Protein AF-F4D5J6-F1 (afdb_monomer)

pLDDT: mean 79.39, std 11.97, range [44.06, 97.06]

Structure (mmCIF, N/CA/C/O backbone):
data_AF-F4D5J6-F1
#
_entry.id   AF-F4D5J6-F1
#
loop_
_atom_site.group_PDB
_atom_site.id
_atom_site.type_symbol
_atom_site.label_atom_id
_atom_site.label_alt_id
_atom_site.label_comp_id
_atom_site.label_asym_id
_atom_site.label_entity_id
_atom_site.label_seq_id
_atom_site.pdbx_PDB_ins_code
_atom_site.Cartn_x
_atom_site.Cartn_y
_atom_site.Cartn_z
_atom_site.occupancy
_atom_site.B_iso_or_equiv
_atom_site.auth_seq_id
_atom_site.auth_comp_id
_atom_site.auth_asym_id
_atom_site.auth_atom_id
_atom_site.pdbx_PDB_model_num
ATOM 1 N N . MET A 1 1 ? 1.501 6.943 -10.965 1.00 60.34 1 MET A N 1
ATOM 2 C CA . MET A 1 1 ? 1.592 5.737 -10.110 1.00 60.34 1 MET A CA 1
ATOM 3 C C . MET A 1 1 ? 0.402 4.851 -10.443 1.00 60.34 1 MET A C 1
ATOM 5 O O . MET A 1 1 ? -0.674 5.400 -10.630 1.00 60.34 1 MET A O 1
ATOM 9 N N . GLY A 1 2 ? 0.575 3.532 -10.555 1.00 70.31 2 GLY A N 1
ATOM 10 C CA . GLY A 1 2 ? -0.485 2.579 -10.930 1.00 70.31 2 GLY A CA 1
ATOM 11 C C . GLY A 1 2 ? -1.521 2.271 -9.837 1.00 70.31 2 GLY A C 1
ATOM 12 O O . GLY A 1 2 ? -2.075 1.177 -9.842 1.00 70.31 2 GLY A O 1
ATOM 13 N N . LYS A 1 3 ? -1.773 3.197 -8.897 1.00 78.75 3 LYS A N 1
ATOM 14 C CA . LYS A 1 3 ? -2.669 2.990 -7.743 1.00 78.75 3 LYS A CA 1
ATOM 15 C C . LYS A 1 3 ? -4.113 2.738 -8.171 1.00 78.75 3 LYS A C 1
ATOM 17 O O . LYS A 1 3 ? -4.673 1.714 -7.808 1.00 78.75 3 LYS A O 1
ATOM 22 N N . SER A 1 4 ? -4.668 3.585 -9.039 1.00 80.12 4 SER A N 1
ATOM 23 C CA . SER A 1 4 ? -6.019 3.393 -9.587 1.00 80.12 4 SER A CA 1
ATOM 24 C C . SER A 1 4 ? -6.159 2.059 -10.327 1.00 80.12 4 SER A C 1
ATOM 26 O O . SER A 1 4 ? -7.161 1.367 -10.179 1.00 80.12 4 SER A O 1
ATOM 28 N N . SER A 1 5 ? -5.130 1.650 -11.076 1.00 82.50 5 SER A N 1
ATOM 29 C CA . SER A 1 5 ? -5.119 0.346 -11.743 1.00 82.50 5 SER A CA 1
ATOM 30 C C . SER A 1 5 ? -5.055 -0.820 -10.755 1.00 82.50 5 SER A C 1
ATOM 32 O O . SER A 1 5 ? -5.706 -1.835 -10.971 1.00 82.50 5 SER A O 1
ATOM 34 N N . LEU A 1 6 ? -4.294 -0.681 -9.664 1.00 85.25 6 LEU A N 1
ATOM 35 C CA . LEU A 1 6 ? -4.239 -1.674 -8.592 1.00 85.25 6 LEU A CA 1
ATOM 36 C C . LEU A 1 6 ? -5.588 -1.802 -7.873 1.00 85.25 6 LEU A C 1
ATOM 38 O O . LEU A 1 6 ? -6.042 -2.918 -7.648 1.00 85.25 6 LEU A O 1
ATOM 42 N N . ILE A 1 7 ? -6.248 -0.679 -7.573 1.00 86.06 7 ILE A N 1
ATOM 43 C CA . ILE A 1 7 ? -7.597 -0.654 -6.989 1.00 86.06 7 ILE A CA 1
ATOM 44 C C . ILE A 1 7 ? -8.566 -1.408 -7.901 1.00 86.06 7 ILE A C 1
ATOM 46 O O . ILE A 1 7 ? -9.218 -2.344 -7.450 1.00 86.06 7 ILE A O 1
ATOM 50 N N . ASN A 1 8 ? -8.598 -1.073 -9.193 1.00 85.88 8 ASN A N 1
ATOM 51 C CA . ASN A 1 8 ? -9.459 -1.759 -10.156 1.00 85.88 8 ASN A CA 1
ATOM 52 C C . ASN A 1 8 ? -9.170 -3.266 -10.220 1.00 85.88 8 ASN A C 1
ATOM 54 O O . ASN A 1 8 ? -10.095 -4.071 -10.262 1.00 85.88 8 ASN A O 1
ATOM 58 N N . ALA A 1 9 ? -7.895 -3.660 -10.186 1.00 86.19 9 ALA A N 1
ATOM 59 C CA . ALA A 1 9 ? -7.500 -5.063 -10.209 1.00 86.19 9 ALA A CA 1
ATOM 60 C C . ALA A 1 9 ? -7.942 -5.830 -8.949 1.00 86.19 9 ALA A C 1
ATOM 62 O O . ALA A 1 9 ? -8.397 -6.966 -9.056 1.00 86.19 9 ALA A O 1
ATOM 63 N N . LEU A 1 10 ? -7.862 -5.211 -7.766 1.00 85.88 10 LEU A N 1
ATOM 64 C CA . LEU A 1 10 ? -8.340 -5.800 -6.507 1.00 85.88 10 LEU A CA 1
ATOM 65 C C . LEU A 1 10 ? -9.873 -5.908 -6.470 1.00 85.88 10 LEU A C 1
ATOM 67 O O . LEU A 1 10 ? -10.424 -6.910 -6.011 1.00 85.88 10 LEU A O 1
ATOM 71 N N . PHE A 1 11 ? -10.564 -4.900 -7.003 1.00 83.62 11 PHE A N 1
ATOM 72 C CA . PHE A 1 11 ? -12.020 -4.904 -7.136 1.00 83.62 11 PHE A CA 1
ATOM 73 C C . PHE A 1 11 ? -12.501 -5.822 -8.268 1.00 83.62 11 PHE A C 1
ATOM 75 O O . PHE A 1 11 ? -13.644 -6.264 -8.246 1.00 83.62 11 PHE A O 1
ATOM 82 N N . GLY A 1 12 ? -11.651 -6.164 -9.237 1.00 83.31 12 GLY A N 1
ATOM 83 C CA . GLY A 1 12 ? -12.041 -6.919 -10.432 1.00 83.31 12 GLY A CA 1
ATOM 84 C C . GLY A 1 12 ? -12.961 -6.140 -11.383 1.00 83.31 12 GLY A C 1
ATOM 85 O O . GLY A 1 12 ? -13.541 -6.735 -12.285 1.00 83.31 12 GLY A O 1
ATOM 86 N N . GLN A 1 13 ? -13.106 -4.828 -11.178 1.00 80.00 13 GLN A N 1
ATOM 87 C CA . GLN A 1 13 ? -13.957 -3.928 -11.957 1.00 80.00 13 GLN A CA 1
ATOM 88 C C . GLN A 1 13 ? -13.399 -2.497 -11.935 1.00 80.00 13 GLN A C 1
ATOM 90 O O . GLN A 1 13 ? -12.592 -2.137 -11.076 1.00 80.00 13 GLN A O 1
ATOM 95 N N . GLU A 1 14 ? -13.807 -1.668 -12.895 1.00 80.38 14 GLU A N 1
ATOM 96 C CA . GLU A 1 14 ? -13.312 -0.296 -13.036 1.00 80.38 14 GLU A CA 1
ATOM 97 C C . GLU A 1 14 ? -14.033 0.670 -12.079 1.00 80.38 14 GLU A C 1
ATOM 99 O O . GLU A 1 14 ? -15.051 1.261 -12.420 1.00 80.38 14 GLU A O 1
ATOM 104 N N . VAL A 1 15 ? -13.492 0.847 -10.869 1.00 78.94 15 VAL A N 1
ATOM 105 C CA . VAL A 1 15 ? -14.087 1.695 -9.812 1.00 78.94 15 VAL A CA 1
ATOM 106 C C . VAL A 1 15 ? -13.374 3.034 -9.635 1.00 78.94 15 VAL A C 1
ATOM 108 O O . VAL A 1 15 ? -14.020 4.043 -9.364 1.00 78.94 15 VAL A O 1
ATOM 111 N N . ALA A 1 16 ? -12.056 3.083 -9.849 1.00 70.75 16 ALA A N 1
ATOM 112 C CA . ALA A 1 16 ? -11.242 4.272 -9.586 1.00 70.75 16 ALA A CA 1
ATOM 113 C C . ALA A 1 16 ? -11.417 5.389 -10.629 1.00 70.75 16 ALA A C 1
ATOM 115 O O . ALA A 1 16 ? -11.213 6.560 -10.331 1.00 70.75 16 ALA A O 1
ATOM 116 N N . LYS A 1 17 ? -11.790 5.043 -11.869 1.00 62.09 17 LYS A N 1
ATOM 117 C CA . LYS A 1 17 ? -12.014 6.017 -12.957 1.00 62.09 17 LYS A CA 1
ATOM 118 C C . LYS A 1 17 ? -13.483 6.355 -13.188 1.00 62.09 17 LYS A C 1
ATOM 120 O O . LYS A 1 17 ? -13.776 7.380 -13.793 1.00 62.09 17 LYS A O 1
ATOM 125 N N . ALA A 1 18 ? -14.393 5.521 -12.695 1.00 60.06 18 ALA A N 1
ATOM 126 C CA . ALA A 1 18 ? -15.830 5.688 -12.879 1.00 60.06 18 ALA A CA 1
ATOM 127 C C . ALA A 1 18 ? -16.465 6.684 -11.884 1.00 60.06 18 ALA A C 1
ATOM 129 O O . ALA A 1 18 ? -17.681 6.841 -11.877 1.00 60.06 18 ALA A O 1
ATOM 130 N N . GLY A 1 19 ? -15.670 7.346 -11.030 1.00 55.78 19 GLY A N 1
ATOM 131 C CA . GLY A 1 19 ? -16.181 8.269 -10.007 1.00 55.78 19 GLY A CA 1
ATOM 132 C C . GLY A 1 19 ? -16.978 7.578 -8.896 1.00 55.78 19 GLY A C 1
ATOM 133 O O . GLY A 1 19 ? -17.744 8.230 -8.195 1.00 55.78 19 GLY A O 1
ATOM 134 N N . VAL A 1 20 ? -16.814 6.258 -8.745 1.00 61.88 20 VAL A N 1
ATOM 135 C CA . VAL A 1 20 ? -17.484 5.446 -7.713 1.00 61.88 20 VAL A CA 1
ATOM 136 C C . VAL A 1 20 ? -16.873 5.701 -6.330 1.00 61.88 20 VAL A C 1
ATOM 138 O O . VAL A 1 20 ? -17.521 5.480 -5.308 1.00 61.88 20 VAL A O 1
ATOM 141 N N . GLY A 1 21 ? -15.630 6.187 -6.290 1.00 62.25 21 GLY A N 1
ATOM 142 C CA . GLY A 1 21 ? -14.965 6.595 -5.062 1.00 62.25 21 GLY A CA 1
ATOM 143 C C . GLY A 1 21 ? -15.729 7.712 -4.353 1.00 62.25 21 GLY A C 1
ATOM 144 O O . GLY A 1 21 ? -16.067 8.746 -4.931 1.00 62.25 21 GLY A O 1
ATOM 145 N N . LYS A 1 22 ? -15.996 7.519 -3.062 1.00 76.62 22 LYS A N 1
ATOM 146 C CA . LYS A 1 22 ? -16.548 8.575 -2.217 1.00 76.62 22 LYS A CA 1
ATOM 147 C C . LYS A 1 22 ? -15.389 9.433 -1.727 1.00 76.62 22 LYS A C 1
ATOM 149 O O . LYS A 1 22 ? -14.591 8.981 -0.904 1.00 76.62 22 LYS A O 1
ATOM 154 N N . SER A 1 23 ? -15.295 10.670 -2.216 1.00 77.88 23 SER A N 1
ATOM 155 C CA . SER A 1 23 ? -14.373 11.656 -1.641 1.00 77.88 23 SER A CA 1
ATOM 156 C C . SER A 1 23 ? -14.749 11.891 -0.179 1.00 77.88 23 SER A C 1
ATOM 158 O O . SER A 1 23 ? -15.885 12.261 0.119 1.00 77.88 23 SER A O 1
ATOM 160 N N . LEU A 1 24 ? -13.806 11.632 0.723 1.00 72.56 24 LEU A N 1
ATOM 161 C CA . LEU A 1 24 ? -14.001 11.824 2.160 1.00 72.56 24 LEU A CA 1
ATOM 162 C C . LEU A 1 24 ? -13.407 13.138 2.629 1.00 72.56 24 LEU A C 1
ATOM 164 O O . LEU A 1 24 ? -14.018 13.848 3.421 1.00 72.56 24 LEU A O 1
ATOM 168 N N . THR A 1 25 ? -12.236 13.467 2.101 1.00 75.06 25 THR A N 1
ATOM 169 C CA . THR A 1 25 ? -11.521 14.701 2.401 1.00 75.06 25 THR A CA 1
ATOM 170 C C . THR A 1 25 ? -10.904 15.262 1.122 1.00 75.06 25 THR A C 1
ATOM 172 O O . THR A 1 25 ? -11.116 14.736 0.019 1.00 75.06 25 THR A O 1
ATOM 175 N N . GLN A 1 26 ? -10.124 16.336 1.248 1.00 75.44 26 GLN A N 1
ATOM 176 C CA . GLN A 1 26 ? -9.392 16.882 0.115 1.00 75.44 26 GLN A CA 1
ATOM 177 C C . GLN A 1 26 ? -8.397 15.858 -0.448 1.00 75.44 26 GLN A C 1
ATOM 179 O O . GLN A 1 26 ? -8.250 15.779 -1.671 1.00 75.44 26 GLN A O 1
ATOM 184 N N . HIS A 1 27 ? -7.767 15.047 0.411 1.00 78.50 27 HIS A N 1
ATOM 185 C CA . HIS A 1 27 ? -6.703 14.126 0.015 1.00 78.50 27 HIS A CA 1
ATOM 186 C C . HIS A 1 27 ? -7.054 12.636 0.113 1.00 78.50 27 HIS A C 1
ATOM 188 O O . HIS A 1 27 ? -6.238 11.819 -0.314 1.00 78.50 27 HIS A O 1
ATOM 194 N N . LEU A 1 28 ? -8.241 12.263 0.603 1.00 77.75 28 LEU A N 1
ATOM 195 C CA . LEU A 1 28 ? -8.659 10.865 0.750 1.00 77.75 28 LEU A CA 1
ATOM 196 C C . LEU A 1 28 ? -9.924 10.527 -0.031 1.00 77.75 28 LEU A C 1
ATOM 198 O O . LEU A 1 28 ? -10.922 11.255 -0.029 1.00 77.75 28 LEU A O 1
ATOM 202 N N . GLU A 1 29 ? -9.890 9.351 -0.641 1.00 85.00 29 GLU A N 1
ATOM 203 C CA . GLU A 1 29 ? -11.015 8.744 -1.335 1.00 85.00 29 GLU A CA 1
ATOM 204 C C . GLU A 1 29 ? -11.235 7.315 -0.836 1.00 85.00 29 GLU A C 1
ATOM 206 O O . GLU A 1 29 ? -10.280 6.561 -0.648 1.00 85.00 29 GLU A O 1
ATOM 211 N N . LYS A 1 30 ? -12.497 6.943 -0.606 1.00 83.44 30 LYS A N 1
ATOM 212 C CA . LYS A 1 30 ? -12.885 5.614 -0.123 1.00 83.44 30 LYS A CA 1
ATOM 213 C C . LYS A 1 30 ? -13.6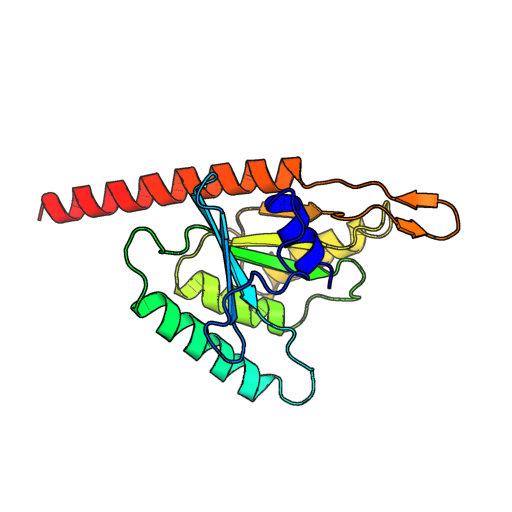37 4.846 -1.199 1.00 83.44 30 LYS A C 1
ATOM 215 O O . LYS A 1 30 ? -14.588 5.353 -1.791 1.00 83.44 30 LYS A O 1
ATOM 220 N N . TYR A 1 31 ? -13.244 3.594 -1.372 1.00 83.94 31 TYR A N 1
ATOM 221 C CA . TYR A 1 31 ? -13.856 2.610 -2.251 1.00 83.94 31 TYR A CA 1
ATOM 222 C C . TYR A 1 31 ? -14.372 1.451 -1.402 1.00 83.94 31 TYR A C 1
ATOM 224 O O . TYR A 1 31 ? -13.656 0.972 -0.522 1.00 83.94 31 TYR A O 1
ATOM 232 N N . VAL A 1 32 ? -15.600 1.003 -1.653 1.00 80.81 32 VAL A N 1
ATOM 233 C CA . VAL A 1 32 ? -16.244 -0.081 -0.898 1.00 80.81 32 VAL A CA 1
ATOM 234 C C . VAL A 1 32 ? -16.771 -1.126 -1.874 1.00 80.81 32 VAL A C 1
ATOM 236 O O . VAL A 1 32 ? -17.464 -0.786 -2.828 1.00 80.81 32 VAL A O 1
ATOM 239 N N . ASP A 1 33 ? -16.432 -2.386 -1.626 1.00 81.88 33 ASP A N 1
ATOM 240 C CA . ASP A 1 33 ? -17.020 -3.571 -2.250 1.00 81.88 33 ASP A CA 1
ATOM 241 C C . ASP A 1 33 ? -17.723 -4.357 -1.137 1.00 81.88 33 ASP A C 1
ATOM 243 O O . ASP A 1 33 ? -17.076 -5.048 -0.345 1.00 81.88 33 ASP A O 1
ATOM 247 N N . GLU A 1 34 ? -19.041 -4.178 -1.018 1.00 79.00 34 GLU A N 1
ATOM 248 C CA . GLU A 1 34 ? -19.840 -4.809 0.041 1.00 79.00 34 GLU A CA 1
ATOM 249 C C . GLU A 1 34 ? -19.906 -6.331 -0.118 1.00 79.00 34 GLU A C 1
ATOM 251 O O . GLU A 1 34 ? -19.896 -7.046 0.883 1.00 79.00 34 GLU A O 1
ATOM 256 N N . GLU A 1 35 ? -19.901 -6.835 -1.358 1.00 77.31 35 GLU A N 1
ATOM 257 C CA . GLU A 1 35 ? -19.933 -8.274 -1.643 1.00 77.31 35 GLU A CA 1
ATOM 258 C C . GLU A 1 35 ? -18.663 -8.967 -1.143 1.00 77.31 35 GLU A C 1
ATOM 260 O O . GLU A 1 35 ? -18.719 -10.063 -0.581 1.00 77.31 35 GLU A O 1
ATOM 265 N N . LYS A 1 36 ? -17.507 -8.313 -1.307 1.00 74.75 36 LYS A N 1
ATOM 266 C CA . LYS A 1 36 ? -16.215 -8.820 -0.819 1.00 74.75 36 LYS A CA 1
ATOM 267 C C . LYS A 1 36 ? -15.883 -8.383 0.605 1.00 74.75 36 LYS A C 1
ATOM 269 O O . LYS A 1 36 ? -14.894 -8.865 1.159 1.00 74.75 36 LYS A O 1
ATOM 274 N N . GLY A 1 37 ? -16.658 -7.466 1.183 1.00 72.62 37 GLY A N 1
ATOM 275 C CA . GLY A 1 37 ? -16.324 -6.805 2.445 1.00 72.62 37 GLY A CA 1
ATOM 276 C C . GLY A 1 37 ? -14.988 -6.055 2.385 1.00 72.62 37 GLY A C 1
ATOM 277 O O . GLY A 1 37 ? -14.261 -6.022 3.377 1.00 72.62 37 GLY A O 1
ATOM 278 N N . LEU A 1 38 ? -14.627 -5.511 1.218 1.00 78.50 38 LEU A N 1
ATOM 279 C CA . LEU A 1 38 ? -13.360 -4.818 0.989 1.00 78.50 38 LEU A CA 1
ATOM 280 C C . LEU A 1 38 ? -13.577 -3.305 1.034 1.00 78.50 38 LEU A C 1
ATOM 282 O O . LEU A 1 38 ? -14.391 -2.759 0.293 1.00 78.50 38 LEU A O 1
ATOM 286 N N . ILE A 1 39 ? -12.793 -2.619 1.860 1.00 76.12 39 ILE A N 1
ATOM 287 C CA . ILE A 1 39 ? -12.747 -1.159 1.910 1.00 76.12 39 ILE A CA 1
ATOM 288 C C . ILE A 1 39 ? -11.321 -0.725 1.577 1.00 76.12 39 ILE A C 1
ATOM 290 O O . ILE A 1 39 ? -10.386 -1.087 2.288 1.00 76.12 39 ILE A O 1
ATOM 294 N N . LEU A 1 40 ? -11.146 0.055 0.510 1.00 81.81 40 LEU A N 1
ATOM 295 C CA . LEU A 1 40 ? -9.862 0.665 0.162 1.00 81.81 40 LEU A CA 1
ATOM 296 C C . LEU A 1 40 ? -9.924 2.176 0.342 1.00 81.81 40 LEU A C 1
ATOM 298 O O . LEU A 1 40 ? -10.857 2.835 -0.111 1.00 81.81 40 LEU A O 1
ATOM 302 N N . TRP A 1 41 ? -8.887 2.714 0.969 1.00 76.44 41 TRP A N 1
ATOM 303 C CA . TRP A 1 41 ? -8.672 4.143 1.138 1.00 76.44 41 TRP A CA 1
ATOM 304 C C . TRP A 1 41 ? -7.484 4.545 0.267 1.00 76.44 41 TRP A C 1
ATOM 306 O O . TRP A 1 41 ? -6.377 4.046 0.474 1.00 76.44 41 TRP A O 1
ATOM 316 N N . ASP A 1 42 ? -7.705 5.408 -0.722 1.00 80.50 42 ASP A N 1
ATOM 317 C CA . ASP A 1 42 ? -6.646 5.937 -1.581 1.00 80.50 42 ASP A CA 1
ATOM 318 C C . ASP A 1 42 ? -6.313 7.377 -1.206 1.00 80.50 42 ASP A C 1
ATOM 320 O O . ASP A 1 42 ? -7.186 8.213 -0.968 1.00 80.50 42 ASP A O 1
ATOM 324 N N . THR A 1 43 ? -5.018 7.668 -1.199 1.00 75.56 43 THR A N 1
ATOM 325 C CA . THR A 1 43 ? -4.509 9.030 -1.093 1.00 75.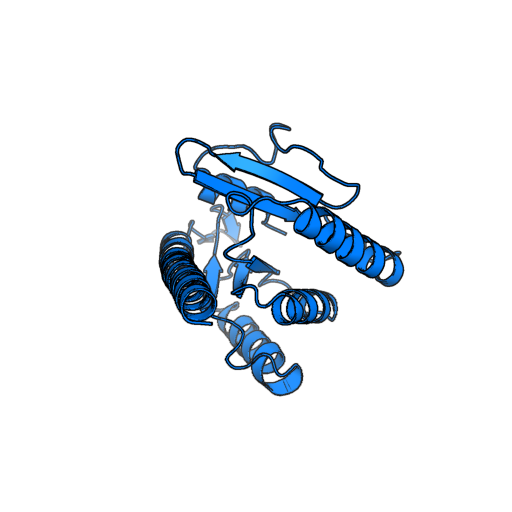56 43 THR A CA 1
ATOM 326 C C . THR A 1 43 ? -4.492 9.657 -2.481 1.00 75.56 43 THR A C 1
ATOM 328 O O . THR A 1 43 ? -3.873 9.129 -3.408 1.00 75.56 43 THR A O 1
ATOM 331 N N . LYS A 1 44 ? -5.126 10.810 -2.674 1.00 73.12 44 LYS A N 1
ATOM 332 C CA . LYS A 1 44 ? -4.985 11.539 -3.941 1.00 73.12 44 LYS A CA 1
ATOM 333 C C . LYS A 1 44 ? -3.514 11.908 -4.146 1.00 73.12 44 LYS A C 1
ATOM 335 O O . LYS A 1 44 ? -2.760 12.092 -3.191 1.00 73.12 44 LYS A O 1
ATOM 340 N N . GLY A 1 45 ? -3.075 11.949 -5.404 1.00 64.62 45 GLY A N 1
ATOM 341 C CA . GLY A 1 45 ? -1.697 12.314 -5.727 1.00 64.62 45 GLY A CA 1
ATOM 342 C C . GLY A 1 45 ? -1.357 13.685 -5.141 1.00 64.62 45 GLY A C 1
ATOM 343 O O . GLY A 1 45 ? -2.007 14.666 -5.479 1.00 64.62 45 GLY A O 1
ATOM 344 N N . ILE A 1 46 ? -0.357 13.740 -4.262 1.00 60.81 46 ILE A N 1
ATOM 345 C CA . ILE A 1 46 ? 0.165 14.994 -3.712 1.00 60.81 46 ILE A CA 1
ATOM 346 C C . ILE A 1 46 ? 1.232 15.518 -4.674 1.00 60.81 46 ILE A C 1
ATOM 348 O O . ILE A 1 46 ? 2.206 14.814 -4.956 1.00 60.81 46 ILE A O 1
ATOM 352 N N . GLU A 1 47 ? 1.049 16.732 -5.193 1.00 55.28 47 GLU A N 1
ATOM 353 C CA . GLU A 1 47 ? 2.050 17.397 -6.029 1.00 55.28 47 GLU A CA 1
ATOM 354 C C . GLU A 1 47 ? 3.247 17.872 -5.189 1.00 55.28 47 GLU A C 1
ATOM 356 O O . GLU A 1 47 ? 3.110 18.292 -4.042 1.00 55.28 47 GLU A O 1
ATOM 361 N N . ALA A 1 48 ? 4.448 17.823 -5.769 1.00 55.41 48 ALA A N 1
ATOM 362 C CA . ALA A 1 48 ? 5.704 18.027 -5.042 1.00 55.41 48 ALA A CA 1
ATOM 363 C C . ALA A 1 48 ? 5.897 19.440 -4.447 1.00 55.41 48 ALA A C 1
ATOM 365 O O . ALA A 1 48 ? 6.757 19.614 -3.586 1.00 55.41 48 ALA A O 1
ATOM 366 N N . LYS A 1 49 ? 5.140 20.451 -4.898 1.00 55.06 49 LYS A N 1
ATOM 367 C CA . LYS A 1 49 ? 5.359 21.859 -4.515 1.00 55.06 49 LYS A CA 1
ATOM 368 C C . LYS A 1 49 ? 4.796 22.234 -3.137 1.00 55.06 49 LYS A C 1
ATOM 370 O O . LYS A 1 49 ? 5.375 23.103 -2.500 1.00 55.06 49 LYS A O 1
ATOM 375 N N . ASP A 1 50 ? 3.782 21.523 -2.640 1.00 59.28 50 ASP A N 1
ATOM 376 C CA . ASP A 1 50 ? 3.125 21.803 -1.345 1.00 59.28 50 ASP A CA 1
ATOM 377 C C . ASP A 1 50 ? 3.323 20.675 -0.324 1.00 59.28 50 ASP A C 1
ATOM 379 O O . ASP A 1 50 ? 2.552 20.489 0.615 1.00 59.28 50 ASP A O 1
ATOM 383 N N . TYR A 1 51 ? 4.376 19.891 -0.519 1.00 62.69 51 TYR A N 1
ATOM 384 C CA . TYR A 1 51 ? 4.541 18.567 0.055 1.00 62.69 51 TYR A CA 1
ATOM 385 C C . TYR A 1 51 ? 4.503 18.498 1.597 1.00 62.69 51 TYR A C 1
ATOM 387 O O . TYR A 1 51 ? 3.815 17.636 2.137 1.00 62.69 51 TYR A O 1
ATOM 395 N N . GLN A 1 52 ? 5.189 19.396 2.319 1.00 64.56 52 GLN A N 1
ATOM 396 C CA . GLN A 1 52 ? 5.218 19.359 3.796 1.00 64.56 52 GLN A CA 1
ATOM 397 C C . GLN A 1 52 ? 3.857 19.721 4.406 1.00 64.56 52 GLN A C 1
ATOM 399 O O . GLN A 1 52 ? 3.292 18.933 5.163 1.00 64.56 52 GLN A O 1
ATOM 404 N N . ASN A 1 53 ? 3.280 20.851 3.986 1.00 65.88 53 ASN A N 1
ATOM 405 C CA . ASN A 1 53 ? 1.957 21.290 4.442 1.00 65.88 53 ASN A CA 1
ATOM 406 C C . ASN A 1 53 ? 0.869 20.278 4.053 1.00 65.88 53 ASN A C 1
ATOM 408 O O . ASN A 1 53 ? -0.048 20.001 4.829 1.00 65.88 53 ASN A O 1
ATOM 412 N N . THR A 1 54 ? 0.992 19.682 2.864 1.00 73.56 54 THR A N 1
ATOM 413 C CA . THR A 1 54 ? 0.052 18.669 2.380 1.00 73.56 54 THR A CA 1
ATOM 414 C C . THR A 1 54 ? 0.205 17.352 3.133 1.00 73.56 54 THR A C 1
ATOM 416 O O . THR A 1 54 ? -0.792 16.673 3.353 1.00 73.56 54 THR A O 1
ATOM 419 N N . MET A 1 55 ? 1.409 16.980 3.580 1.00 75.50 55 MET A N 1
ATOM 420 C CA . MET A 1 55 ? 1.587 15.763 4.373 1.00 75.50 55 MET A CA 1
ATOM 421 C C . MET A 1 55 ? 1.065 15.893 5.798 1.00 75.50 55 MET A C 1
ATOM 423 O O . MET A 1 55 ? 0.454 14.948 6.288 1.00 75.50 55 MET A O 1
ATOM 427 N N . GLU A 1 56 ? 1.274 17.025 6.466 1.00 78.69 56 GLU A N 1
ATOM 428 C CA . GLU A 1 56 ? 0.654 17.256 7.778 1.00 78.69 56 GLU A CA 1
ATOM 429 C C . GLU A 1 56 ? -0.872 17.255 7.669 1.00 78.69 56 GLU A C 1
ATOM 431 O O . GLU A 1 56 ? -1.547 16.590 8.455 1.00 78.69 56 GLU A O 1
ATOM 436 N N . SER A 1 57 ? -1.406 17.913 6.636 1.00 78.81 57 SER A N 1
ATOM 437 C CA . SER A 1 57 ? -2.844 17.921 6.353 1.00 78.81 57 SER A CA 1
ATOM 438 C C . SER A 1 57 ? -3.369 16.519 6.043 1.00 78.81 57 SER A C 1
ATOM 440 O O . SER A 1 57 ? -4.359 16.107 6.633 1.00 78.81 57 SER A O 1
ATOM 442 N N . LEU A 1 58 ? -2.679 15.744 5.196 1.00 78.94 58 LEU A N 1
ATOM 443 C CA . LEU A 1 58 ? -3.053 14.363 4.890 1.00 78.94 58 LEU A CA 1
ATOM 444 C C . LEU A 1 58 ? -3.025 13.491 6.147 1.00 78.94 58 LEU A C 1
ATOM 446 O O . LEU A 1 58 ? -3.971 12.750 6.379 1.00 78.94 58 LEU A O 1
ATOM 450 N N . LYS A 1 59 ? -1.969 13.570 6.966 1.00 78.88 59 LYS A N 1
ATOM 451 C CA . LYS A 1 59 ? -1.903 12.819 8.228 1.00 78.88 59 LYS A CA 1
ATOM 452 C C . LYS A 1 59 ? -3.097 13.160 9.103 1.00 78.88 59 LYS A C 1
ATOM 454 O O . LYS A 1 59 ? -3.818 12.254 9.493 1.00 78.88 59 LYS A O 1
ATOM 459 N N . LYS A 1 60 ? -3.359 14.448 9.323 1.00 83.06 60 LYS A N 1
ATOM 460 C CA . LYS A 1 60 ? -4.499 14.900 10.119 1.00 83.06 60 LYS A CA 1
ATOM 461 C C . LYS A 1 60 ? -5.834 14.408 9.554 1.00 83.06 60 LYS A C 1
ATOM 463 O O . LYS A 1 60 ? -6.651 13.898 10.306 1.00 83.06 60 LYS A O 1
ATOM 468 N N . GLU A 1 61 ? -6.040 14.498 8.242 1.00 81.00 61 GLU A N 1
ATOM 469 C CA . GLU A 1 61 ? -7.243 13.981 7.579 1.00 81.00 61 GLU A CA 1
ATOM 470 C C . GLU A 1 61 ? -7.408 12.469 7.768 1.00 81.00 61 GLU A C 1
ATOM 472 O O . GLU A 1 61 ? -8.521 11.999 8.006 1.00 81.00 61 GLU A O 1
ATOM 477 N N . ILE A 1 62 ? -6.312 11.710 7.685 1.00 76.62 62 ILE A N 1
ATOM 478 C CA . ILE A 1 62 ? -6.307 10.270 7.943 1.00 76.62 62 ILE A CA 1
ATOM 479 C C . ILE A 1 62 ? -6.653 10.002 9.415 1.00 76.62 62 ILE A C 1
ATOM 481 O O . ILE A 1 62 ? -7.550 9.209 9.685 1.00 76.62 62 ILE A O 1
ATOM 485 N N . GLU A 1 63 ? -6.005 10.679 10.365 1.00 80.75 63 GLU A N 1
ATOM 486 C CA . GLU A 1 63 ? -6.278 10.518 11.799 1.00 80.75 63 GLU A CA 1
ATOM 487 C C . GLU A 1 63 ? -7.720 10.854 12.160 1.00 80.75 63 GLU A C 1
ATOM 489 O O . GLU A 1 63 ? -8.380 10.088 12.861 1.00 80.75 63 GLU A O 1
ATOM 494 N N . ASP A 1 64 ? -8.210 12.001 11.695 1.00 81.88 64 ASP A N 1
ATOM 495 C CA . ASP A 1 64 ? -9.563 12.468 11.974 1.00 81.88 64 ASP A CA 1
ATOM 496 C C . ASP A 1 64 ? -10.584 11.518 11.344 1.00 81.88 64 ASP A C 1
ATOM 498 O O . ASP A 1 64 ? -11.571 11.166 11.991 1.00 81.88 64 ASP A O 1
ATOM 502 N N . SER A 1 65 ? -10.302 10.999 10.142 1.00 76.31 65 SER A N 1
ATOM 503 C CA . SER A 1 65 ? -11.110 9.935 9.544 1.00 76.31 65 SER A CA 1
ATOM 504 C C . SER A 1 65 ? -11.114 8.698 10.438 1.00 76.31 65 SER A C 1
ATOM 506 O O . SER A 1 65 ? -12.187 8.208 10.776 1.00 76.31 65 SER A O 1
ATOM 508 N N . PHE A 1 66 ? -9.949 8.223 10.889 1.00 76.75 66 PHE A N 1
ATOM 509 C CA . PHE A 1 66 ? -9.826 6.969 11.640 1.00 76.75 66 PHE A CA 1
ATOM 510 C C . PHE A 1 66 ? -10.489 7.033 13.011 1.00 76.75 66 PHE A C 1
ATOM 512 O O . PHE A 1 66 ? -11.128 6.064 13.414 1.00 76.75 66 PHE A O 1
ATOM 519 N N . LYS A 1 67 ? -10.415 8.180 13.696 1.00 76.56 67 LYS A N 1
ATOM 520 C CA . LYS A 1 67 ? -11.102 8.414 14.979 1.00 76.56 67 LYS A CA 1
ATOM 521 C C . LYS A 1 67 ? -12.623 8.288 14.871 1.00 76.56 67 LYS A C 1
ATOM 523 O O . LYS A 1 67 ? -13.280 8.033 15.875 1.00 76.56 67 LYS A O 1
ATOM 528 N N . THR A 1 68 ? -13.183 8.482 13.676 1.00 75.31 68 THR A N 1
ATOM 529 C CA . THR A 1 68 ? -14.630 8.373 13.429 1.00 75.31 68 THR A CA 1
ATOM 530 C C . THR A 1 68 ? -15.065 7.000 12.920 1.00 75.31 68 THR A C 1
ATOM 532 O O . THR A 1 68 ? -16.267 6.741 12.840 1.00 75.31 68 THR A O 1
ATOM 535 N N . LEU A 1 69 ? -14.122 6.109 12.588 1.00 72.00 69 LEU A N 1
ATOM 536 C CA . LEU A 1 69 ? -14.444 4.773 12.090 1.00 72.00 69 LEU A CA 1
ATOM 537 C C . LEU A 1 69 ? -14.960 3.898 13.227 1.00 72.00 69 LEU A C 1
ATOM 539 O O . LEU A 1 69 ? -14.362 3.803 14.297 1.00 72.00 69 LEU A O 1
ATOM 543 N N . ASN A 1 70 ? -16.072 3.215 12.972 1.00 70.75 70 ASN A N 1
ATOM 544 C CA . ASN A 1 70 ? -16.505 2.126 13.838 1.00 70.75 70 ASN A CA 1
ATOM 545 C C . ASN A 1 70 ? -15.626 0.882 13.606 1.00 70.75 70 ASN A C 1
ATOM 547 O O . ASN A 1 70 ? -14.883 0.791 12.629 1.00 70.75 70 ASN A O 1
ATOM 551 N N . GLU A 1 71 ? -15.747 -0.115 14.482 1.00 69.44 71 GLU A N 1
ATOM 552 C CA . GLU A 1 71 ? -14.925 -1.332 14.438 1.00 69.44 71 GLU A CA 1
ATOM 553 C C . GLU A 1 71 ? -14.974 -2.070 13.084 1.00 69.44 71 GLU A C 1
ATOM 555 O O . GLU A 1 71 ? -13.974 -2.660 12.676 1.00 69.44 71 GLU A O 1
ATOM 560 N N . LYS A 1 72 ? -16.104 -2.003 12.359 1.00 67.62 72 LYS A N 1
ATOM 561 C CA . LYS A 1 72 ? -16.270 -2.641 11.039 1.00 67.62 72 LYS A CA 1
ATOM 562 C C . LYS A 1 72 ? -15.546 -1.904 9.916 1.00 67.62 72 LYS A C 1
ATOM 564 O O . LYS A 1 72 ? -15.333 -2.483 8.858 1.00 67.62 72 LYS A O 1
ATOM 569 N N . GLU A 1 73 ? -15.214 -0.636 10.123 1.00 67.69 73 GLU A N 1
ATOM 570 C CA . GLU A 1 73 ? -14.533 0.205 9.139 1.00 67.69 73 GLU A CA 1
A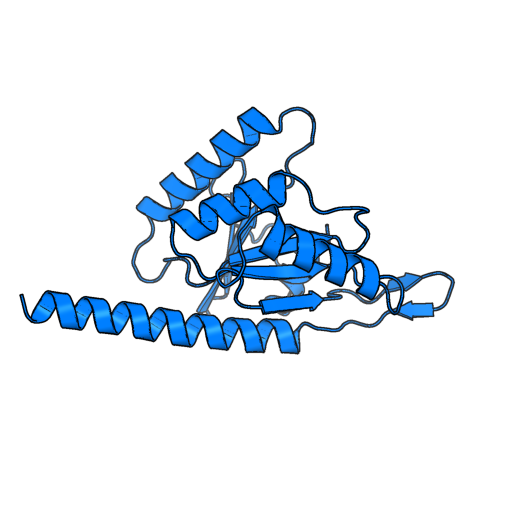TOM 571 C C . GLU A 1 73 ? -13.074 0.480 9.511 1.00 67.69 73 GLU A C 1
ATOM 573 O O . GLU A 1 73 ? -12.364 1.119 8.736 1.00 67.69 73 GLU A O 1
ATOM 578 N N . ALA A 1 74 ? -12.626 -0.007 10.673 1.00 74.00 74 ALA A N 1
ATOM 579 C CA . ALA A 1 74 ? -11.246 0.092 11.116 1.00 74.00 74 ALA A CA 1
ATOM 580 C C . ALA A 1 74 ? -10.292 -0.505 10.073 1.00 74.00 74 ALA A C 1
ATOM 582 O O . ALA A 1 74 ? -10.558 -1.549 9.479 1.00 74.00 74 ALA A O 1
ATOM 583 N N . ILE A 1 75 ? -9.153 0.149 9.868 1.00 77.44 75 ILE A N 1
ATOM 584 C CA . ILE A 1 75 ? -8.198 -0.279 8.848 1.00 77.44 75 ILE A CA 1
ATOM 585 C C . ILE A 1 75 ? -7.367 -1.434 9.368 1.00 77.44 75 ILE A C 1
ATOM 587 O O . ILE A 1 75 ? -6.598 -1.300 10.316 1.00 77.44 75 ILE A O 1
ATOM 591 N N . ASP A 1 76 ? -7.526 -2.574 8.707 1.00 83.75 76 ASP A N 1
ATOM 592 C CA . ASP A 1 76 ? -6.831 -3.795 9.08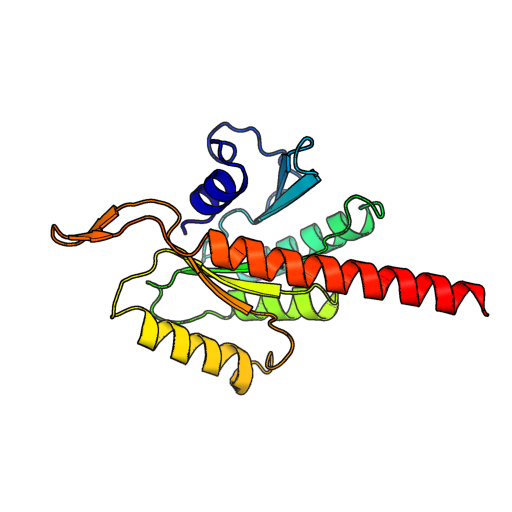7 1.00 83.75 76 ASP A CA 1
ATOM 593 C C . ASP A 1 76 ? -5.449 -3.926 8.422 1.00 83.75 76 ASP A C 1
ATOM 595 O O . ASP A 1 76 ? -4.571 -4.588 8.974 1.00 83.75 76 ASP A O 1
ATOM 599 N N . VAL A 1 77 ? -5.247 -3.327 7.238 1.00 89.19 77 VAL A N 1
ATOM 600 C CA . VAL A 1 77 ? -3.998 -3.407 6.456 1.00 89.19 77 VAL A CA 1
ATOM 601 C C . VAL A 1 77 ? -3.784 -2.123 5.649 1.00 89.19 77 VAL A C 1
ATOM 603 O O . VAL A 1 77 ? -4.724 -1.594 5.059 1.00 89.19 77 VAL A O 1
ATOM 606 N N . ALA A 1 78 ? -2.538 -1.657 5.563 1.00 88.81 78 ALA A N 1
ATOM 607 C CA . ALA A 1 78 ? -2.117 -0.573 4.678 1.00 88.81 78 ALA A CA 1
ATOM 608 C C . ALA A 1 78 ? -1.223 -1.084 3.536 1.00 88.81 78 ALA A C 1
ATOM 610 O O . ALA A 1 78 ? -0.355 -1.936 3.739 1.00 88.81 78 ALA A O 1
ATOM 611 N N . TYR A 1 79 ? -1.384 -0.509 2.341 1.00 91.31 79 TYR A N 1
ATOM 612 C CA . TYR A 1 79 ? -0.454 -0.704 1.226 1.00 91.31 79 TYR A CA 1
ATOM 613 C C . TYR A 1 79 ? 0.381 0.551 1.003 1.00 91.31 79 TYR A C 1
ATOM 615 O O . TYR A 1 79 ? -0.136 1.595 0.599 1.00 91.31 79 TYR A O 1
ATOM 623 N N . LEU A 1 80 ? 1.693 0.436 1.180 1.00 90.50 80 LEU A N 1
ATOM 624 C CA . LEU A 1 80 ? 2.622 1.466 0.739 1.00 90.50 80 LEU A CA 1
ATOM 625 C C . LEU A 1 80 ? 2.973 1.227 -0.732 1.00 90.50 80 LEU A C 1
ATOM 627 O O . LEU A 1 80 ? 3.819 0.394 -1.046 1.00 90.50 80 LEU A O 1
ATOM 631 N N . CYS A 1 81 ? 2.341 1.966 -1.641 1.00 88.19 81 CYS A N 1
ATOM 632 C CA . CYS A 1 81 ? 2.634 1.856 -3.069 1.00 88.19 81 CYS A CA 1
ATOM 633 C C . CYS A 1 81 ? 3.896 2.645 -3.443 1.00 88.19 81 CYS A C 1
ATOM 635 O O . CYS A 1 81 ? 3.881 3.876 -3.453 1.00 88.19 81 CYS A O 1
ATOM 637 N N . VAL A 1 82 ? 4.950 1.941 -3.845 1.00 86.81 82 VAL A N 1
ATOM 638 C CA . VAL A 1 82 ? 6.184 2.508 -4.404 1.00 86.81 82 VAL A CA 1
ATOM 639 C C . VAL A 1 82 ? 6.183 2.257 -5.909 1.00 86.81 82 VAL A C 1
ATOM 641 O O . VAL A 1 82 ? 5.823 1.173 -6.365 1.00 86.81 82 VAL A O 1
ATOM 644 N N . LYS A 1 83 ? 6.536 3.249 -6.729 1.00 83.69 83 LYS A N 1
ATOM 645 C CA . LYS A 1 83 ? 6.689 3.016 -8.173 1.00 83.69 83 LYS A CA 1
ATOM 646 C C . LYS A 1 83 ? 8.059 2.388 -8.396 1.00 83.69 83 LYS A C 1
ATOM 648 O O . LYS A 1 83 ? 9.046 3.051 -8.143 1.00 83.69 83 LYS A O 1
ATOM 653 N N . GLU A 1 84 ? 8.138 1.165 -8.904 1.00 81.62 84 GLU A N 1
ATOM 654 C CA . GLU A 1 84 ? 9.419 0.466 -9.092 1.00 81.62 84 GLU A CA 1
ATOM 655 C C . GLU A 1 84 ? 10.350 1.187 -10.073 1.00 81.62 84 GLU A C 1
ATOM 657 O O . GLU A 1 84 ? 11.567 1.131 -9.968 1.00 81.62 84 GLU A O 1
ATOM 662 N N . THR A 1 85 ? 9.772 1.928 -11.018 1.00 74.31 85 THR A N 1
ATOM 663 C CA . THR A 1 85 ? 10.542 2.766 -11.940 1.00 74.31 85 THR A CA 1
ATOM 664 C C . THR A 1 85 ? 11.004 4.084 -11.306 1.00 74.31 85 THR A C 1
ATOM 666 O O . THR A 1 85 ? 11.475 4.957 -12.040 1.00 74.31 85 THR A O 1
ATOM 669 N N . SER A 1 86 ? 10.754 4.323 -10.014 1.00 71.56 86 SER A N 1
ATOM 670 C CA . SER A 1 86 ? 11.382 5.441 -9.315 1.00 71.56 86 SER A CA 1
ATOM 671 C C . SER A 1 86 ? 12.851 5.097 -9.090 1.00 71.56 86 SER A C 1
ATOM 673 O O . SER A 1 86 ? 13.220 3.947 -8.895 1.00 71.56 86 SER A O 1
ATOM 675 N N . SER A 1 87 ? 13.729 6.093 -9.156 1.00 73.38 87 SER A N 1
ATOM 676 C CA . SER A 1 87 ? 15.162 5.868 -8.941 1.00 73.38 87 SER A CA 1
ATOM 677 C C . SER A 1 87 ? 15.516 5.630 -7.468 1.00 73.38 87 SER A C 1
ATOM 679 O O . SER A 1 87 ? 16.631 5.219 -7.172 1.00 73.38 87 SER A O 1
ATOM 681 N N . ARG A 1 88 ? 14.605 5.954 -6.541 1.00 82.62 88 ARG A N 1
ATOM 682 C CA . ARG A 1 88 ? 14.760 5.828 -5.083 1.00 82.62 88 ARG A CA 1
ATOM 683 C C . ARG A 1 88 ? 13.388 5.791 -4.400 1.00 82.62 88 ARG A C 1
ATOM 685 O O . ARG A 1 88 ? 12.393 6.209 -4.998 1.00 82.62 88 ARG A O 1
ATOM 692 N N . VAL A 1 89 ? 13.357 5.323 -3.157 1.00 89.06 89 VAL A N 1
ATOM 693 C CA . VAL A 1 89 ? 12.275 5.626 -2.207 1.00 89.06 89 VAL A CA 1
ATOM 694 C C . VAL A 1 89 ? 12.461 7.050 -1.671 1.00 89.06 89 VAL A C 1
ATOM 696 O O . VAL A 1 89 ? 13.592 7.538 -1.610 1.00 89.06 89 VAL A O 1
ATOM 699 N N . GLU A 1 90 ? 11.379 7.748 -1.332 1.00 87.25 90 GLU A N 1
ATOM 700 C CA . GLU A 1 90 ? 11.420 9.155 -0.923 1.00 87.25 90 GLU A CA 1
ATOM 701 C C . GLU A 1 90 ? 10.980 9.331 0.538 1.00 87.25 90 GLU A C 1
ATOM 703 O O . GLU A 1 90 ? 10.335 8.469 1.136 1.00 87.25 90 GLU A O 1
ATOM 708 N N . GLU A 1 91 ? 11.275 10.492 1.131 1.00 84.44 91 GLU A N 1
ATOM 709 C CA . GLU A 1 91 ? 10.865 10.810 2.512 1.00 84.44 91 GLU A CA 1
ATOM 710 C C . GLU A 1 91 ? 9.335 10.765 2.711 1.00 84.44 91 GLU A C 1
ATOM 712 O O . GLU A 1 91 ? 8.854 10.694 3.842 1.00 84.44 91 GLU A O 1
ATOM 717 N N . ARG A 1 92 ? 8.552 10.746 1.624 1.00 79.88 92 ARG A N 1
ATOM 718 C CA . ARG A 1 92 ? 7.108 10.484 1.664 1.00 79.88 92 ARG A CA 1
ATOM 719 C C . ARG A 1 92 ? 6.762 9.089 2.078 1.00 79.88 92 ARG A C 1
ATOM 721 O O . ARG A 1 92 ? 5.921 8.910 2.958 1.00 79.88 92 ARG A O 1
ATOM 728 N N . GLU A 1 93 ? 7.400 8.111 1.460 1.00 87.00 93 GLU A N 1
ATOM 729 C CA . GLU A 1 93 ? 7.204 6.729 1.844 1.00 87.00 93 GLU A CA 1
ATOM 730 C C . GLU A 1 93 ? 7.583 6.546 3.318 1.00 87.00 93 GLU A C 1
ATOM 732 O O . GLU A 1 93 ? 6.820 5.948 4.073 1.00 87.00 93 GLU A O 1
ATOM 737 N N . LYS A 1 94 ? 8.674 7.177 3.768 1.00 90.19 94 LYS A N 1
ATOM 738 C CA . LYS A 1 94 ? 9.079 7.176 5.178 1.00 90.19 94 LYS A CA 1
ATOM 739 C C . LYS A 1 94 ? 8.032 7.799 6.103 1.00 90.19 94 LYS A C 1
ATOM 741 O O . LYS A 1 94 ? 7.681 7.199 7.114 1.00 90.19 94 LYS A O 1
ATOM 746 N N . ALA A 1 95 ? 7.511 8.980 5.766 1.00 85.31 95 ALA A N 1
ATOM 747 C CA . ALA A 1 95 ? 6.520 9.677 6.585 1.00 85.31 95 ALA A CA 1
ATOM 748 C C . ALA A 1 95 ? 5.205 8.889 6.720 1.00 85.31 95 ALA A C 1
ATOM 750 O O . ALA A 1 95 ? 4.613 8.876 7.802 1.00 85.31 95 ALA A O 1
ATOM 751 N N . LEU A 1 96 ? 4.771 8.224 5.644 1.00 85.00 96 LEU A N 1
ATOM 752 C CA . LEU A 1 96 ? 3.598 7.345 5.636 1.00 85.00 96 LEU A CA 1
ATOM 753 C C . LEU A 1 96 ? 3.841 6.061 6.440 1.00 85.00 96 LEU A C 1
ATOM 755 O O . LEU A 1 96 ? 2.946 5.609 7.149 1.00 85.00 96 LEU A O 1
ATOM 759 N N . LEU A 1 97 ? 5.049 5.493 6.384 1.00 90.06 97 LE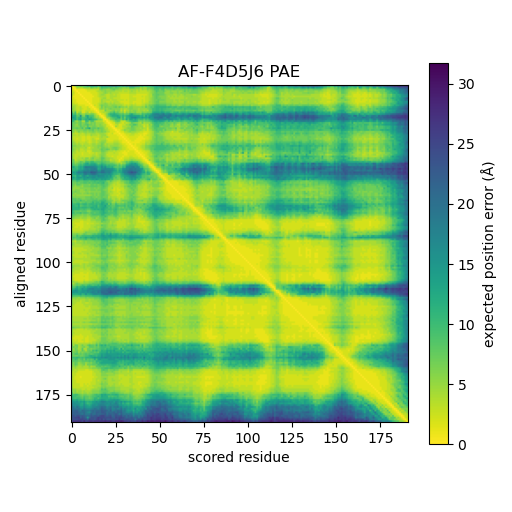U A N 1
ATOM 760 C CA . LEU A 1 97 ? 5.411 4.336 7.206 1.00 90.06 97 LEU A CA 1
ATOM 761 C C . LEU A 1 97 ? 5.466 4.670 8.694 1.00 90.06 97 LEU A C 1
ATOM 763 O O . LEU A 1 97 ? 4.977 3.885 9.503 1.00 90.06 97 LEU A O 1
ATOM 767 N N . SER A 1 98 ? 6.015 5.830 9.064 1.00 90.12 98 SER A N 1
ATOM 768 C CA . SER A 1 98 ? 5.997 6.297 10.455 1.00 90.12 98 SER A CA 1
ATOM 769 C C . SER A 1 98 ? 4.567 6.409 10.970 1.00 90.12 98 SER A C 1
ATOM 771 O O . SER A 1 98 ? 4.275 5.921 12.056 1.00 90.12 98 SER A O 1
ATOM 773 N N . PHE A 1 99 ? 3.676 6.978 10.155 1.00 84.06 99 PHE A N 1
ATOM 774 C CA . PHE A 1 99 ? 2.257 7.084 10.470 1.00 84.06 99 PHE A CA 1
ATOM 775 C C . PHE A 1 99 ? 1.605 5.706 10.658 1.00 84.06 99 PHE A C 1
ATOM 777 O O . PHE A 1 99 ? 0.994 5.437 11.687 1.00 84.06 99 PHE A O 1
ATOM 784 N N . ALA A 1 100 ? 1.781 4.791 9.701 1.00 86.38 100 ALA A N 1
ATOM 785 C CA . ALA A 1 100 ? 1.220 3.447 9.811 1.00 86.38 100 ALA A CA 1
ATOM 786 C C . ALA A 1 100 ? 1.743 2.701 11.051 1.00 86.38 100 ALA A C 1
ATOM 788 O O . ALA A 1 100 ? 0.997 1.958 11.688 1.00 86.38 100 ALA A O 1
ATOM 789 N N . LYS A 1 101 ? 3.011 2.918 11.421 1.00 89.00 101 LYS A N 1
ATOM 790 C CA . LYS A 1 101 ? 3.629 2.330 12.615 1.00 89.00 101 LYS A CA 1
ATOM 791 C C . LYS A 1 101 ? 3.055 2.896 13.909 1.00 89.00 101 LYS A C 1
ATOM 793 O O . LYS A 1 101 ? 2.785 2.118 14.818 1.00 89.00 101 LYS A O 1
ATOM 798 N N . GLU A 1 102 ? 2.850 4.208 13.985 1.00 85.50 102 GLU A N 1
ATOM 799 C CA . GLU A 1 102 ? 2.232 4.885 15.133 1.00 85.50 102 GLU A CA 1
ATOM 800 C C . GLU A 1 102 ? 0.825 4.349 15.422 1.00 85.50 102 GLU A C 1
ATOM 802 O O . GLU A 1 102 ? 0.486 4.069 16.568 1.00 85.50 102 GLU A O 1
ATOM 807 N N . TRP A 1 103 ? 0.052 4.091 14.368 1.00 79.81 103 TRP A N 1
ATOM 808 C CA . TRP A 1 103 ? -1.294 3.522 14.460 1.00 79.81 103 TRP A CA 1
ATOM 809 C C . TRP A 1 103 ? -1.320 1.987 14.526 1.00 79.81 103 TRP A C 1
ATOM 811 O O . TRP A 1 103 ? -2.391 1.383 14.504 1.00 79.81 103 TRP A O 1
ATOM 821 N N . ASN A 1 104 ? -0.151 1.342 14.605 1.00 83.50 104 ASN A N 1
ATOM 822 C CA . ASN A 1 104 ? 0.012 -0.113 14.631 1.00 83.50 104 ASN A CA 1
ATOM 823 C C . ASN A 1 104 ? -0.711 -0.840 13.476 1.00 83.50 104 ASN A C 1
ATOM 825 O O . ASN A 1 104 ? -1.251 -1.935 13.647 1.00 83.50 104 ASN A O 1
ATOM 829 N N . ILE A 1 105 ? -0.717 -0.233 12.288 1.00 84.94 105 ILE A N 1
ATOM 830 C CA . ILE A 1 105 ? -1.382 -0.769 11.100 1.00 84.94 105 ILE A CA 1
ATOM 831 C C . ILE A 1 105 ? -0.414 -1.704 10.361 1.00 84.94 105 ILE A C 1
ATOM 833 O O . ILE A 1 105 ? 0.636 -1.253 9.882 1.00 84.94 105 ILE A O 1
ATOM 837 N N . PRO A 1 106 ? -0.740 -3.003 10.214 1.00 90.06 106 PRO A N 1
ATOM 838 C CA . PRO A 1 106 ? 0.035 -3.923 9.388 1.00 90.06 106 PRO A CA 1
ATOM 839 C C . PRO A 1 106 ? 0.217 -3.361 7.978 1.00 90.06 106 PRO A C 1
ATOM 841 O O . PRO A 1 106 ? -0.756 -3.018 7.312 1.00 90.06 106 PRO A O 1
ATOM 844 N N . THR A 1 107 ? 1.462 -3.259 7.516 1.00 92.50 107 THR A N 1
ATOM 845 C CA . THR A 1 107 ? 1.766 -2.607 6.237 1.00 92.50 107 THR A CA 1
ATOM 846 C C . THR A 1 107 ? 2.473 -3.557 5.276 1.00 92.50 107 THR A C 1
ATOM 848 O O . THR A 1 107 ? 3.462 -4.197 5.642 1.00 92.50 107 THR A O 1
ATOM 851 N N . ILE A 1 108 ? 1.986 -3.615 4.035 1.00 95.56 108 ILE A N 1
ATOM 852 C CA . ILE A 1 108 ? 2.626 -4.293 2.901 1.00 95.56 108 ILE A CA 1
ATOM 853 C C . ILE A 1 108 ? 3.198 -3.221 1.970 1.00 95.56 108 ILE A C 1
ATOM 855 O O . ILE A 1 108 ? 2.492 -2.298 1.563 1.00 95.56 108 ILE A O 1
ATOM 859 N N . ALA A 1 109 ? 4.476 -3.331 1.617 1.00 94.25 109 ALA A N 1
ATOM 860 C CA . ALA A 1 109 ? 5.090 -2.469 0.615 1.00 94.25 109 ALA A CA 1
ATOM 861 C C . ALA A 1 109 ? 4.866 -3.066 -0.782 1.00 94.25 109 ALA A C 1
ATOM 863 O O . ALA A 1 109 ? 5.287 -4.187 -1.061 1.00 94.25 109 ALA A O 1
ATOM 864 N N . VAL A 1 110 ? 4.191 -2.318 -1.654 1.00 92.56 110 VAL A N 1
ATOM 865 C CA . VAL A 1 110 ? 3.784 -2.761 -2.992 1.00 92.56 110 VAL A CA 1
ATOM 866 C C . VAL A 1 110 ? 4.577 -1.998 -4.047 1.00 92.56 110 VAL A C 1
ATOM 868 O O . VAL A 1 110 ? 4.361 -0.803 -4.258 1.00 92.56 110 VAL A O 1
ATOM 871 N N . PHE A 1 111 ? 5.480 -2.686 -4.738 1.00 90.12 111 PHE A N 1
ATOM 872 C CA . PHE A 1 111 ? 6.225 -2.141 -5.869 1.00 90.12 111 PHE A CA 1
ATOM 873 C C . PHE A 1 111 ? 5.393 -2.269 -7.142 1.00 90.12 111 PHE A C 1
ATOM 875 O O . PHE A 1 111 ? 5.197 -3.353 -7.679 1.00 90.12 111 PHE A O 1
ATOM 882 N N . THR A 1 112 ? 4.867 -1.141 -7.603 1.00 86.19 112 THR A N 1
ATOM 883 C CA . THR A 1 112 ? 4.019 -1.036 -8.796 1.00 86.19 112 THR A CA 1
ATOM 884 C C . THR A 1 112 ? 4.849 -0.794 -10.055 1.00 86.19 112 THR A C 1
ATOM 886 O O . THR A 1 112 ? 5.938 -0.228 -9.969 1.00 86.19 112 THR A O 1
ATOM 889 N N . ASN A 1 113 ? 4.302 -1.119 -11.233 1.00 77.25 113 ASN A N 1
ATOM 890 C CA . ASN A 1 113 ? 4.964 -0.916 -12.533 1.00 77.25 113 ASN A CA 1
ATOM 891 C C . ASN A 1 113 ? 6.273 -1.720 -12.656 1.00 77.25 113 ASN A C 1
ATOM 893 O O . ASN A 1 113 ? 7.325 -1.156 -12.969 1.00 77.25 113 ASN A O 1
ATOM 897 N N . THR A 1 114 ? 6.197 -3.019 -12.371 1.00 70.19 114 THR A N 1
ATOM 898 C CA . THR A 1 114 ? 7.359 -3.903 -12.277 1.00 70.19 114 THR A CA 1
ATOM 899 C C . THR A 1 114 ? 8.059 -4.065 -13.624 1.00 70.19 114 THR A C 1
ATOM 901 O O . THR A 1 114 ? 7.437 -4.464 -14.606 1.00 70.19 114 THR A O 1
ATOM 904 N N . GLN A 1 115 ? 9.361 -3.800 -13.674 1.00 66.81 115 GLN A N 1
ATOM 905 C CA . GLN A 1 115 ? 10.208 -4.081 -14.830 1.00 66.81 115 GLN A CA 1
ATOM 906 C C . GLN A 1 115 ? 10.985 -5.366 -14.563 1.00 66.81 115 GLN A C 1
ATOM 908 O O . GLN A 1 115 ? 11.773 -5.387 -13.625 1.00 66.81 115 GLN A O 1
ATOM 913 N N . GLU A 1 116 ? 10.792 -6.397 -15.391 1.00 67.00 116 GLU A N 1
ATOM 914 C CA . GLU A 1 116 ? 11.389 -7.747 -15.305 1.00 67.00 116 GLU A CA 1
ATOM 915 C C . GLU A 1 116 ? 12.699 -7.831 -14.473 1.00 67.00 116 GLU A C 1
ATOM 917 O O . GLU A 1 116 ? 12.643 -7.911 -13.244 1.00 67.00 116 GLU A O 1
ATOM 922 N N . LYS A 1 117 ? 13.883 -7.775 -15.105 1.00 58.81 117 LYS A N 1
ATOM 923 C CA . LYS A 1 117 ? 15.189 -7.919 -14.423 1.00 58.81 117 LYS A CA 1
ATOM 924 C C . LYS A 1 117 ? 15.738 -6.620 -13.822 1.00 58.81 117 LYS A C 1
ATOM 926 O O . LYS A 1 117 ? 16.577 -6.666 -12.928 1.00 58.81 117 LYS A O 1
ATOM 931 N N . ALA A 1 118 ? 15.304 -5.459 -14.315 1.00 60.97 118 ALA A N 1
ATOM 932 C CA . ALA A 1 118 ? 15.795 -4.158 -13.844 1.00 60.97 118 ALA A CA 1
ATOM 933 C C . ALA A 1 118 ? 15.213 -3.7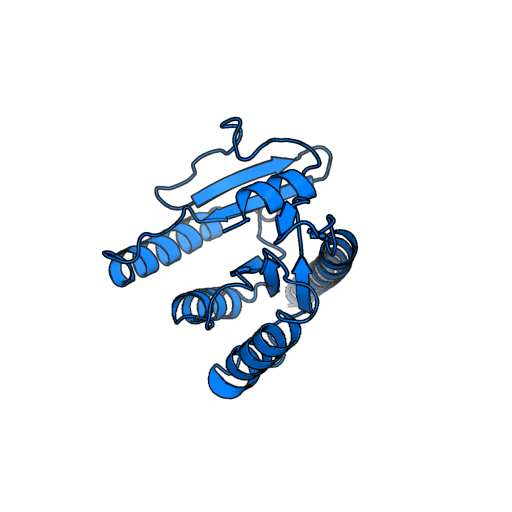69 -12.473 1.00 60.97 118 ALA A C 1
ATOM 935 O O . ALA A 1 118 ? 15.847 -3.042 -11.709 1.00 60.97 118 ALA A O 1
ATOM 936 N N . GLY A 1 119 ? 14.026 -4.283 -12.152 1.00 65.56 119 GLY A N 1
ATOM 937 C CA . GLY A 1 119 ? 13.322 -4.015 -10.909 1.00 65.56 119 GLY A CA 1
ATOM 938 C C . GLY A 1 119 ? 13.952 -4.607 -9.662 1.00 65.56 119 GLY A C 1
ATOM 939 O O . GLY A 1 119 ? 13.915 -3.983 -8.605 1.00 65.56 119 GLY A O 1
ATOM 940 N N . ASP A 1 120 ? 14.570 -5.784 -9.774 1.00 79.06 120 ASP A N 1
ATOM 941 C CA . ASP A 1 120 ? 15.086 -6.520 -8.613 1.00 79.06 120 ASP A CA 1
ATOM 942 C C . ASP A 1 120 ? 16.161 -5.744 -7.850 1.00 79.06 120 ASP A C 1
ATOM 944 O O . ASP A 1 120 ? 16.214 -5.800 -6.621 1.00 79.06 120 ASP A O 1
ATOM 948 N N . ALA A 1 121 ? 17.013 -5.004 -8.564 1.00 86.12 121 ALA A N 1
ATOM 949 C CA . ALA A 1 121 ? 18.040 -4.176 -7.943 1.00 86.12 121 ALA A CA 1
ATOM 950 C C . ALA A 1 121 ? 17.413 -3.035 -7.129 1.00 86.12 121 ALA A C 1
ATOM 952 O O . ALA A 1 121 ? 17.773 -2.838 -5.969 1.00 86.12 121 ALA A O 1
ATOM 953 N N . PHE A 1 122 ? 16.435 -2.333 -7.711 1.00 88.50 122 PHE A N 1
ATOM 954 C CA . PHE A 1 122 ? 15.725 -1.260 -7.021 1.00 88.50 122 PHE A CA 1
ATOM 955 C C . PHE A 1 122 ? 14.940 -1.781 -5.816 1.00 88.50 122 PHE A C 1
ATOM 957 O O . PHE A 1 122 ? 15.020 -1.200 -4.740 1.00 88.50 122 PHE A O 1
ATOM 964 N N . VAL A 1 123 ? 14.218 -2.894 -5.965 1.00 90.31 123 VAL A N 1
ATOM 965 C CA . VAL A 1 123 ? 13.430 -3.492 -4.879 1.00 90.31 123 VAL A CA 1
ATOM 966 C C . VAL A 1 123 ? 14.327 -3.883 -3.705 1.00 90.31 123 VAL A C 1
ATOM 968 O O . VAL A 1 123 ? 13.987 -3.586 -2.561 1.00 90.31 123 VAL A O 1
ATOM 971 N N . LYS A 1 124 ? 15.493 -4.490 -3.964 1.00 91.81 124 LYS A N 1
ATOM 972 C CA . LYS A 1 124 ? 16.468 -4.825 -2.912 1.00 91.81 124 LYS A CA 1
ATOM 973 C C . LYS A 1 124 ? 17.008 -3.584 -2.210 1.00 91.81 124 LYS A C 1
ATOM 975 O O . LYS A 1 124 ? 17.074 -3.567 -0.983 1.00 91.81 124 LYS A O 1
ATOM 980 N N . GLU A 1 125 ? 17.354 -2.546 -2.966 1.00 92.56 125 GLU A N 1
ATOM 981 C CA . GLU A 1 125 ? 17.849 -1.294 -2.389 1.00 92.56 125 GLU A CA 1
ATOM 982 C C . GLU A 1 125 ? 16.767 -0.591 -1.560 1.00 92.56 125 GLU A C 1
ATOM 984 O O . GLU A 1 125 ? 17.005 -0.192 -0.424 1.00 92.56 125 GLU A O 1
ATOM 989 N N . ALA A 1 126 ? 15.537 -0.526 -2.070 1.00 93.50 126 ALA A N 1
ATOM 990 C CA . ALA A 1 126 ? 14.395 0.017 -1.346 1.00 93.50 126 ALA A CA 1
ATOM 991 C C . ALA A 1 126 ? 14.124 -0.757 -0.047 1.00 93.50 126 ALA A C 1
ATOM 993 O O . ALA A 1 126 ? 13.902 -0.142 0.993 1.00 93.50 126 ALA A O 1
ATOM 994 N N . GLN A 1 127 ? 14.183 -2.093 -0.076 1.00 95.56 127 GLN A N 1
ATOM 995 C CA . GLN A 1 127 ? 14.061 -2.921 1.127 1.00 95.56 127 GLN A CA 1
ATOM 996 C C . GLN A 1 127 ? 15.160 -2.613 2.142 1.00 95.56 127 GLN A C 1
ATOM 998 O O . GLN A 1 127 ? 14.869 -2.515 3.333 1.00 95.56 127 GLN A O 1
ATOM 1003 N N . LYS A 1 128 ? 16.407 -2.454 1.694 1.00 96.19 128 LYS A N 1
ATOM 1004 C CA . LYS A 1 128 ? 17.530 -2.094 2.562 1.00 96.19 128 LYS A CA 1
ATOM 1005 C C . LYS A 1 128 ? 17.304 -0.728 3.213 1.00 96.19 128 LYS A C 1
ATOM 1007 O O . LYS A 1 128 ? 17.340 -0.641 4.436 1.00 96.19 128 LYS A O 1
ATOM 1012 N N . ILE A 1 129 ? 16.979 0.299 2.427 1.00 96.25 129 ILE A N 1
ATOM 1013 C CA . ILE A 1 129 ? 16.707 1.651 2.936 1.00 96.25 129 ILE A CA 1
ATOM 1014 C C . ILE A 1 129 ? 15.550 1.622 3.943 1.00 96.25 129 ILE A C 1
ATOM 1016 O O . ILE A 1 129 ? 15.692 2.095 5.068 1.00 96.25 129 ILE A O 1
ATOM 1020 N N . ILE A 1 130 ? 14.415 1.014 3.584 1.00 96.19 130 ILE A N 1
ATOM 1021 C CA . ILE A 1 130 ? 13.229 0.963 4.451 1.00 96.19 130 ILE A CA 1
ATOM 1022 C C . ILE A 1 130 ? 13.533 0.212 5.755 1.00 96.19 130 ILE A C 1
ATOM 1024 O O . ILE A 1 130 ? 13.180 0.671 6.843 1.00 96.19 130 ILE A O 1
ATOM 1028 N N . ASN A 1 131 ? 14.180 -0.950 5.671 1.00 97.06 131 ASN A N 1
ATOM 1029 C CA . ASN A 1 131 ? 14.401 -1.791 6.841 1.00 97.06 131 ASN A CA 1
ATOM 1030 C C . ASN A 1 131 ? 15.525 -1.263 7.737 1.00 97.06 131 ASN A C 1
ATOM 1032 O O . ASN A 1 131 ? 15.353 -1.212 8.955 1.00 97.06 131 ASN A O 1
ATOM 1036 N N . GLU A 1 132 ? 16.668 -0.924 7.148 1.00 96.81 132 GLU A N 1
ATOM 1037 C CA . GLU A 1 132 ? 17.918 -0.670 7.864 1.00 96.81 132 GLU A CA 1
ATOM 1038 C C . GLU A 1 132 ? 18.122 0.820 8.122 1.00 96.81 132 GLU A C 1
ATOM 1040 O O . GLU A 1 132 ? 18.328 1.211 9.268 1.00 96.81 132 GLU A O 1
ATOM 1045 N N . GLU A 1 133 ? 18.006 1.660 7.093 1.00 96.75 133 GLU A N 1
ATOM 1046 C CA . GLU A 1 1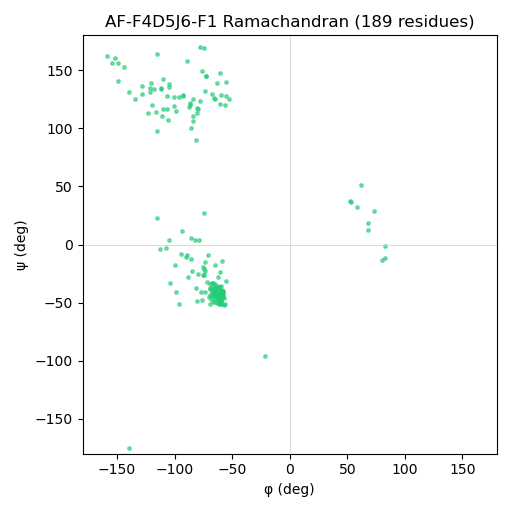33 ? 18.270 3.099 7.225 1.00 96.75 133 GLU A CA 1
ATOM 1047 C C . GLU A 1 133 ? 17.113 3.835 7.902 1.00 96.75 133 GLU A C 1
ATOM 1049 O O . GLU A 1 133 ? 17.320 4.706 8.746 1.00 96.75 133 GLU A O 1
ATOM 1054 N N . TRP A 1 134 ? 15.875 3.485 7.554 1.00 96.56 134 TRP A N 1
ATOM 1055 C CA . TRP A 1 134 ? 14.679 4.077 8.154 1.00 96.56 134 TRP A CA 1
ATOM 1056 C C . TRP A 1 134 ? 14.181 3.319 9.389 1.00 96.56 134 TRP A C 1
ATOM 1058 O O . TRP A 1 134 ? 13.320 3.828 10.105 1.00 96.56 134 TRP A O 1
ATOM 1068 N N . GLY A 1 135 ? 14.712 2.124 9.664 1.00 96.25 135 GLY A N 1
ATOM 1069 C CA . GLY A 1 135 ? 14.395 1.366 10.876 1.00 96.25 135 GLY A CA 1
ATOM 1070 C C . GLY A 1 135 ? 12.997 0.731 10.894 1.00 96.25 135 GLY A C 1
ATOM 1071 O O . GLY A 1 135 ? 12.413 0.551 11.969 1.00 96.25 135 GLY A O 1
ATOM 1072 N N . PHE A 1 136 ? 12.436 0.381 9.730 1.00 96.38 136 PHE A N 1
ATOM 1073 C CA . PHE A 1 136 ? 11.152 -0.333 9.627 1.00 96.38 136 PHE A CA 1
ATOM 1074 C C . PHE A 1 136 ? 11.291 -1.859 9.529 1.00 96.38 136 PHE A C 1
ATOM 1076 O O . PHE A 1 136 ? 10.307 -2.558 9.265 1.00 96.38 136 PHE A O 1
ATOM 1083 N N . LYS A 1 137 ? 12.485 -2.409 9.788 1.00 95.44 137 LYS A N 1
ATOM 1084 C CA . LYS A 1 137 ? 12.688 -3.861 9.849 1.00 95.44 137 LYS A CA 1
ATOM 1085 C C . LYS A 1 137 ? 11.723 -4.501 10.855 1.00 95.44 137 LYS A C 1
ATOM 1087 O O . LYS A 1 137 ? 11.636 -4.071 12.001 1.00 95.44 137 LYS A O 1
ATOM 1092 N N . GLY A 1 138 ? 10.991 -5.526 10.416 1.00 93.25 138 GLY A N 1
ATOM 1093 C CA . GLY A 1 138 ? 9.993 -6.242 11.226 1.00 93.25 138 GLY A CA 1
ATOM 1094 C C . GLY A 1 138 ? 8.626 -5.551 11.344 1.00 93.25 138 GLY A C 1
ATOM 1095 O O . GLY A 1 138 ? 7.658 -6.196 11.750 1.00 93.25 138 GLY A O 1
ATOM 1096 N N . PHE A 1 139 ? 8.515 -4.276 10.954 1.00 93.81 139 PHE A N 1
ATOM 1097 C CA . PHE A 1 139 ? 7.226 -3.592 10.839 1.00 93.81 139 PHE A CA 1
ATOM 1098 C C . PHE A 1 139 ? 6.524 -3.948 9.521 1.00 93.81 139 PHE A C 1
ATOM 1100 O O . PHE A 1 139 ? 5.354 -4.341 9.534 1.00 93.81 139 PHE A O 1
ATOM 1107 N N . ILE A 1 140 ? 7.253 -3.871 8.401 1.00 96.19 140 ILE A N 1
ATOM 1108 C CA . ILE A 1 140 ? 6.742 -4.271 7.083 1.00 96.19 140 ILE A CA 1
ATOM 1109 C C . ILE A 1 140 ? 6.471 -5.776 7.075 1.00 96.19 140 ILE A C 1
ATOM 1111 O O . ILE A 1 140 ? 7.359 -6.571 7.382 1.00 96.19 140 ILE A O 1
ATOM 1115 N N . LYS A 1 141 ? 5.240 -6.160 6.726 1.00 95.69 141 LYS A N 1
ATOM 1116 C CA . LYS A 1 141 ? 4.783 -7.556 6.738 1.00 95.69 141 LYS A CA 1
ATOM 1117 C C . LYS A 1 141 ? 5.201 -8.321 5.493 1.00 95.69 141 LYS A C 1
ATOM 1119 O O . LYS A 1 141 ? 5.575 -9.483 5.596 1.00 95.69 141 LYS A O 1
ATOM 1124 N N . ALA A 1 142 ? 5.177 -7.652 4.345 1.00 96.75 142 ALA A N 1
ATOM 1125 C CA . ALA A 1 142 ? 5.620 -8.206 3.077 1.00 96.75 142 ALA A CA 1
ATOM 1126 C C . ALA A 1 142 ? 6.074 -7.099 2.119 1.00 96.75 142 ALA A C 1
ATOM 1128 O O . ALA A 1 142 ? 5.633 -5.949 2.216 1.00 96.75 142 ALA A O 1
ATOM 1129 N N . TYR A 1 143 ? 6.934 -7.477 1.177 1.00 95.12 143 TYR A N 1
ATOM 1130 C CA . TYR 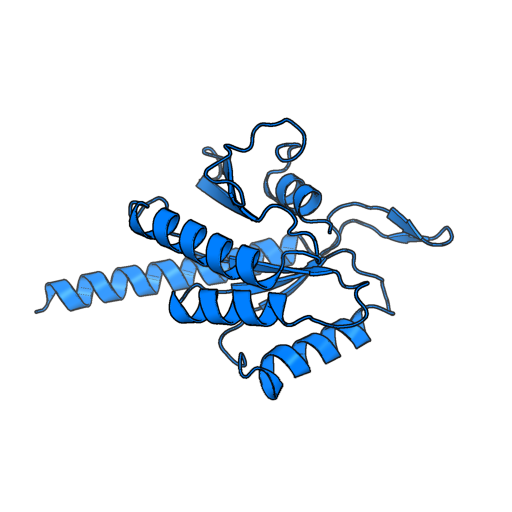A 1 143 ? 7.310 -6.674 0.019 1.00 95.12 143 TYR A CA 1
ATOM 1131 C C . TYR A 1 143 ? 6.840 -7.418 -1.226 1.00 95.12 143 TYR A C 1
ATOM 1133 O O . TYR A 1 143 ? 7.347 -8.500 -1.501 1.00 95.12 143 TYR A O 1
ATOM 1141 N N . VAL A 1 144 ? 5.885 -6.854 -1.963 1.00 93.56 144 VAL A N 1
ATOM 1142 C CA . VAL A 1 144 ? 5.260 -7.517 -3.115 1.00 93.56 144 VAL A CA 1
ATOM 1143 C C . VAL A 1 144 ? 5.462 -6.674 -4.365 1.00 93.56 144 VAL A C 1
ATOM 1145 O O . VAL A 1 144 ? 5.267 -5.458 -4.348 1.00 93.56 144 VAL A O 1
ATOM 1148 N N . ARG A 1 145 ? 5.846 -7.319 -5.463 1.00 90.81 145 ARG A N 1
ATOM 1149 C CA . ARG A 1 145 ? 5.941 -6.704 -6.791 1.00 90.81 145 ARG A CA 1
ATOM 1150 C C . ARG A 1 145 ? 4.621 -6.933 -7.521 1.00 90.81 145 ARG A C 1
ATOM 1152 O O . ARG A 1 145 ? 4.149 -8.060 -7.565 1.00 90.81 145 ARG A O 1
ATOM 1159 N N . VAL A 1 146 ? 4.006 -5.883 -8.067 1.00 88.38 146 VAL A N 1
ATOM 1160 C CA . VAL A 1 146 ? 2.727 -5.984 -8.786 1.00 88.38 146 VAL A CA 1
ATOM 1161 C C . VAL A 1 146 ? 2.754 -5.203 -10.093 1.00 88.38 146 VAL A C 1
ATOM 1163 O O . VAL A 1 146 ? 2.945 -3.981 -10.113 1.00 88.38 146 VAL A O 1
ATOM 1166 N N . ASN A 1 147 ? 2.431 -5.895 -11.183 1.00 85.69 147 ASN A N 1
ATOM 1167 C CA . ASN A 1 147 ? 1.993 -5.258 -12.415 1.00 85.69 147 ASN A CA 1
ATOM 1168 C C . ASN A 1 147 ? 0.488 -5.454 -12.575 1.00 85.69 147 ASN A C 1
ATOM 1170 O O . ASN A 1 147 ? 0.033 -6.556 -12.855 1.00 85.69 147 ASN A O 1
ATOM 1174 N N . SER A 1 148 ? -0.299 -4.396 -12.381 1.00 77.62 148 SER A N 1
ATOM 1175 C CA . SER A 1 148 ? -1.765 -4.482 -12.432 1.00 77.62 148 SER A CA 1
ATOM 1176 C C . SER A 1 148 ? -2.346 -4.344 -13.840 1.00 77.62 148 SER A C 1
ATOM 1178 O O . SER A 1 148 ? -3.525 -4.622 -14.034 1.00 77.62 148 SER A O 1
ATOM 1180 N N . VAL A 1 149 ? -1.546 -3.923 -14.826 1.00 77.75 149 VAL A N 1
ATOM 1181 C CA . VAL A 1 149 ? -1.969 -3.758 -16.225 1.00 77.75 149 VAL A CA 1
ATOM 1182 C C . VAL A 1 149 ? -0.852 -4.242 -17.134 1.00 77.75 149 VAL A C 1
ATOM 1184 O O . VAL A 1 149 ? 0.294 -3.828 -16.962 1.00 77.75 149 VAL A O 1
ATOM 1187 N N . ALA A 1 150 ? -1.180 -5.085 -18.112 1.00 77.69 150 ALA A N 1
ATOM 1188 C CA . ALA A 1 150 ? -0.208 -5.483 -19.119 1.00 77.69 150 ALA A CA 1
ATOM 1189 C C . ALA A 1 150 ? 0.237 -4.263 -19.943 1.00 77.69 150 ALA A C 1
ATOM 1191 O O . ALA A 1 150 ? -0.580 -3.406 -20.290 1.00 77.69 150 ALA A O 1
ATOM 1192 N N . TYR A 1 151 ? 1.527 -4.157 -20.248 1.00 73.88 151 TYR A N 1
ATOM 1193 C CA . TYR A 1 151 ? 2.047 -3.063 -21.069 1.00 73.88 151 TYR A CA 1
ATOM 1194 C C . TYR A 1 151 ? 3.186 -3.534 -21.968 1.00 73.88 151 TYR A C 1
ATOM 1196 O O . TYR A 1 151 ? 3.902 -4.474 -21.644 1.00 73.88 151 TYR A O 1
ATOM 1204 N N . SER A 1 152 ? 3.372 -2.862 -23.105 1.00 73.69 152 SER A N 1
ATOM 1205 C CA . SER A 1 152 ? 4.495 -3.130 -24.005 1.00 73.69 152 SER A CA 1
ATOM 1206 C C . SER A 1 152 ? 5.670 -2.214 -23.671 1.00 73.69 152 SER A C 1
ATOM 1208 O O . SER A 1 152 ? 5.521 -0.991 -23.616 1.00 73.69 152 SER A O 1
ATOM 1210 N N . LEU A 1 153 ? 6.850 -2.796 -23.468 1.00 70.94 153 LEU A N 1
ATOM 1211 C CA . LEU A 1 153 ? 8.106 -2.077 -23.294 1.00 70.94 153 LEU A CA 1
ATOM 1212 C C . LEU A 1 153 ? 9.101 -2.550 -24.345 1.00 70.94 153 LEU A C 1
ATOM 1214 O O . LEU A 1 153 ? 9.548 -3.692 -24.324 1.00 70.94 153 LEU A O 1
ATOM 1218 N N . ARG A 1 154 ? 9.470 -1.656 -25.270 1.00 77.88 154 ARG A N 1
ATOM 1219 C CA . ARG A 1 154 ? 10.409 -1.962 -26.367 1.00 77.88 154 ARG A CA 1
ATOM 1220 C C . ARG A 1 154 ? 9.996 -3.200 -27.188 1.00 77.88 154 ARG A C 1
ATOM 1222 O O . ARG A 1 154 ? 10.850 -3.962 -27.622 1.00 77.88 154 ARG A O 1
ATOM 1229 N N . GLY A 1 155 ? 8.691 -3.394 -27.391 1.00 75.75 155 GLY A N 1
ATOM 1230 C CA . GLY A 1 155 ? 8.143 -4.524 -28.150 1.00 75.75 155 GLY A CA 1
ATOM 1231 C C . GLY A 1 155 ? 7.996 -5.825 -27.354 1.00 75.75 155 GLY A C 1
ATOM 1232 O O . GLY A 1 155 ? 7.485 -6.793 -27.903 1.00 75.75 155 GLY A O 1
ATOM 1233 N N . ILE A 1 156 ? 8.391 -5.847 -26.078 1.00 74.75 156 ILE A N 1
ATOM 1234 C CA . ILE A 1 156 ? 8.174 -6.977 -25.168 1.00 74.75 156 ILE A CA 1
ATOM 1235 C C . ILE A 1 156 ? 6.911 -6.703 -24.354 1.00 74.75 156 ILE A C 1
ATOM 1237 O O . ILE A 1 156 ? 6.780 -5.640 -23.745 1.00 74.75 156 ILE A O 1
ATOM 1241 N N . GLU A 1 157 ? 5.979 -7.651 -24.353 1.00 77.62 157 GLU A N 1
ATOM 1242 C CA . GLU A 1 157 ? 4.784 -7.593 -23.515 1.00 77.62 157 GLU A CA 1
ATOM 1243 C C . GLU A 1 157 ? 5.133 -7.973 -22.072 1.00 77.62 157 GLU A C 1
ATOM 1245 O O . GLU A 1 157 ? 5.669 -9.047 -21.806 1.00 77.62 157 GLU A O 1
ATOM 1250 N N . VAL A 1 158 ? 4.835 -7.073 -21.139 1.00 73.94 158 VAL A N 1
ATOM 1251 C CA . VAL A 1 158 ? 4.936 -7.308 -19.700 1.00 73.94 158 VAL A CA 1
ATOM 1252 C C . VAL A 1 158 ? 3.533 -7.648 -19.192 1.00 73.94 158 VAL A C 1
ATOM 1254 O O . VAL A 1 158 ? 2.659 -6.778 -19.265 1.00 73.94 158 VAL A O 1
ATOM 1257 N N . PRO A 1 159 ? 3.280 -8.875 -18.701 1.00 79.06 159 PRO A N 1
ATOM 1258 C CA . PRO A 1 159 ? 1.945 -9.318 -18.308 1.00 79.06 159 PRO A CA 1
ATOM 1259 C C . PRO A 1 159 ? 1.526 -8.766 -16.940 1.00 79.06 159 PRO A C 1
ATOM 1261 O O . PRO A 1 159 ? 2.327 -8.203 -16.194 1.00 79.06 159 PRO A O 1
ATOM 1264 N N . VAL A 1 160 ? 0.251 -8.954 -16.598 1.00 82.94 160 VAL A N 1
ATOM 1265 C CA . VAL A 1 160 ? -0.242 -8.757 -15.228 1.00 82.94 160 VAL A CA 1
ATOM 1266 C C . VAL A 1 160 ? 0.370 -9.825 -14.318 1.00 82.94 160 VAL A C 1
ATOM 1268 O O . VAL A 1 160 ? 0.286 -11.013 -14.620 1.00 82.94 160 VAL A O 1
ATOM 1271 N N . GLU A 1 161 ? 0.954 -9.415 -13.195 1.00 86.44 161 GLU A N 1
ATOM 1272 C CA . GLU A 1 161 ? 1.666 -10.304 -12.269 1.00 86.44 161 GLU A CA 1
ATOM 1273 C C . GLU A 1 161 ? 1.561 -9.797 -10.821 1.00 86.44 161 GLU A C 1
ATOM 1275 O O . GLU A 1 161 ? 1.316 -8.613 -10.573 1.00 86.44 161 GLU A O 1
ATOM 1280 N N . GLY A 1 162 ? 1.717 -10.702 -9.849 1.00 87.94 162 GLY A N 1
ATOM 1281 C CA . GLY A 1 162 ? 1.879 -10.356 -8.432 1.00 87.94 162 GLY A CA 1
ATOM 1282 C C . GLY A 1 162 ? 0.590 -10.082 -7.654 1.00 87.94 162 GLY A C 1
ATOM 1283 O O . GLY A 1 162 ? 0.603 -10.065 -6.426 1.00 87.94 162 GLY A O 1
ATOM 1284 N N . LEU A 1 163 ? -0.559 -9.939 -8.325 1.00 89.25 163 LEU A N 1
ATOM 1285 C CA . LEU A 1 163 ? -1.851 -9.718 -7.653 1.00 89.25 163 LEU A CA 1
ATOM 1286 C C . LEU A 1 163 ? -2.235 -10.861 -6.705 1.00 89.25 163 LEU A C 1
ATOM 1288 O O . LEU A 1 163 ? -2.739 -10.606 -5.613 1.00 89.25 163 LEU A O 1
ATOM 1292 N N . LYS A 1 164 ? -1.990 -12.116 -7.103 1.00 91.06 164 LYS A N 1
ATOM 1293 C CA . LYS A 1 164 ? -2.284 -13.281 -6.257 1.00 91.06 164 LYS A CA 1
ATOM 1294 C C . LYS A 1 164 ? -1.464 -13.248 -4.966 1.00 91.06 164 LYS A C 1
ATOM 1296 O O . LYS A 1 164 ? -2.027 -13.417 -3.891 1.00 91.06 164 LYS A O 1
ATOM 1301 N N . GLU A 1 165 ? -0.165 -12.980 -5.079 1.00 93.88 165 GLU A N 1
ATOM 1302 C CA . GLU A 1 165 ? 0.733 -12.851 -3.929 1.00 93.88 165 GLU A CA 1
ATOM 1303 C C . GLU A 1 165 ? 0.297 -11.707 -3.009 1.00 93.88 165 GLU A C 1
ATOM 1305 O O . GLU A 1 165 ? 0.175 -11.911 -1.804 1.00 93.88 165 GLU A O 1
ATOM 1310 N N . LEU A 1 166 ? -0.045 -10.538 -3.570 1.00 93.19 166 LEU A N 1
ATOM 1311 C CA . LEU A 1 166 ? -0.562 -9.415 -2.786 1.00 93.19 166 LEU A CA 1
ATOM 1312 C C . LEU A 1 166 ? -1.812 -9.813 -1.989 1.00 93.19 166 LEU A C 1
ATOM 1314 O O . LEU A 1 166 ? -1.907 -9.513 -0.799 1.00 93.19 166 LEU A O 1
ATOM 1318 N N . VAL A 1 167 ? -2.762 -10.507 -2.622 1.00 91.31 167 VAL A N 1
ATOM 1319 C CA . VAL A 1 167 ? -3.985 -10.980 -1.956 1.00 91.31 167 VAL A CA 1
ATOM 1320 C C . VAL A 1 167 ? -3.665 -11.990 -0.851 1.00 91.31 167 VAL A C 1
ATOM 1322 O O . VAL A 1 167 ? -4.257 -11.918 0.227 1.00 91.31 167 VAL A O 1
ATOM 1325 N N . ASP A 1 168 ? -2.731 -12.910 -1.083 1.00 94.00 168 ASP A N 1
ATOM 1326 C CA . ASP A 1 168 ? -2.352 -13.928 -0.102 1.00 94.00 168 ASP A CA 1
ATOM 1327 C C . ASP A 1 168 ? -1.643 -13.310 1.119 1.00 94.00 168 ASP A C 1
ATOM 1329 O O . ASP A 1 168 ? -2.000 -13.628 2.256 1.00 94.00 168 ASP A O 1
ATOM 1333 N N . GLU A 1 169 ? -0.721 -12.363 0.921 1.00 95.00 169 GLU A N 1
ATOM 1334 C CA . GLU A 1 169 ? -0.078 -11.616 2.018 1.00 95.00 169 GLU A CA 1
ATOM 1335 C C . GLU A 1 169 ? -1.070 -10.736 2.788 1.00 95.00 169 GLU A C 1
ATOM 1337 O O . GLU A 1 169 ? -1.028 -10.647 4.020 1.00 95.00 169 GLU A O 1
ATOM 1342 N N . THR A 1 170 ? -2.035 -10.143 2.086 1.00 91.94 170 THR A N 1
ATOM 1343 C CA . THR A 1 170 ? -3.106 -9.365 2.721 1.00 91.94 170 THR A CA 1
ATOM 1344 C C . THR A 1 170 ? -3.964 -10.247 3.620 1.00 91.94 170 THR A C 1
ATOM 1346 O O . THR A 1 170 ? -4.227 -9.884 4.765 1.00 91.94 170 THR A O 1
ATOM 1349 N N . LYS A 1 171 ? -4.354 -11.443 3.158 1.00 91.06 171 LYS A N 1
ATOM 1350 C CA . LYS A 1 171 ? -5.119 -12.399 3.976 1.00 91.06 171 LYS A CA 1
ATOM 1351 C C . LYS A 1 171 ? -4.374 -12.795 5.250 1.00 91.06 171 LYS A C 1
ATOM 1353 O O . LYS A 1 171 ? -5.005 -12.878 6.302 1.00 91.06 171 LYS A O 1
ATOM 1358 N N . LYS A 1 172 ? -3.053 -13.003 5.181 1.00 91.94 172 LYS A N 1
ATOM 1359 C CA . LYS A 1 172 ? -2.226 -13.275 6.372 1.00 91.94 172 LYS A CA 1
ATOM 1360 C C . LYS A 1 172 ? -2.311 -12.118 7.372 1.00 91.94 172 LYS A C 1
ATOM 1362 O O . LYS A 1 172 ? -2.626 -12.352 8.536 1.00 91.94 172 LYS A O 1
ATOM 1367 N N . CYS A 1 173 ? -2.149 -10.878 6.901 1.00 89.62 173 CYS A N 1
ATOM 1368 C CA . CYS A 1 173 ? -2.259 -9.687 7.748 1.00 89.62 173 CYS A CA 1
ATOM 1369 C C . CYS A 1 173 ? -3.645 -9.561 8.406 1.00 89.62 173 CYS A C 1
ATOM 1371 O O . CYS A 1 173 ? -3.732 -9.275 9.598 1.00 89.62 173 CYS A O 1
ATOM 1373 N N . LEU A 1 174 ? -4.726 -9.835 7.665 1.00 86.19 174 LEU A N 1
ATOM 1374 C CA . LEU A 1 174 ? -6.098 -9.798 8.188 1.00 86.19 174 LEU A CA 1
ATOM 1375 C C . LEU A 1 174 ? -6.347 -10.848 9.282 1.00 86.19 174 LEU A C 1
ATOM 1377 O O . LEU A 1 174 ? -7.042 -10.574 10.262 1.00 86.19 174 LEU A O 1
ATOM 1381 N N . ILE A 1 175 ? -5.795 -12.056 9.131 1.00 85.38 175 ILE A N 1
ATOM 1382 C CA . ILE A 1 175 ? -5.903 -13.115 10.146 1.00 85.38 175 ILE A CA 1
ATOM 1383 C C . ILE A 1 175 ? -5.194 -12.686 11.434 1.00 85.38 175 ILE A C 1
ATOM 1385 O O . ILE A 1 175 ? -5.749 -12.848 12.523 1.00 85.38 175 ILE A O 1
ATOM 1389 N N . ASP A 1 176 ? -3.999 -12.113 11.314 1.00 78.81 176 ASP A N 1
ATOM 1390 C CA . ASP A 1 176 ? -3.226 -11.648 12.464 1.00 78.81 176 ASP A CA 1
ATOM 1391 C C . ASP A 1 176 ? -3.901 -10.456 13.159 1.00 78.81 176 ASP A C 1
ATOM 1393 O O . ASP A 1 176 ? -4.005 -10.437 14.388 1.00 78.81 176 ASP A O 1
ATOM 1397 N N . ALA A 1 177 ? -4.455 -9.510 12.392 1.00 75.75 177 ALA A N 1
ATOM 1398 C CA . ALA A 1 177 ? -5.220 -8.383 12.926 1.00 75.75 177 ALA A CA 1
ATOM 1399 C C . ALA A 1 177 ? -6.439 -8.851 13.742 1.00 75.75 177 ALA A C 1
ATOM 1401 O O . ALA A 1 177 ? -6.663 -8.376 14.858 1.00 75.75 177 ALA A O 1
ATOM 1402 N N . LYS A 1 178 ? -7.191 -9.842 13.239 1.00 75.62 178 LYS A N 1
ATOM 1403 C CA . LYS A 1 178 ? -8.341 -10.423 13.954 1.00 75.62 178 LYS A CA 1
ATOM 1404 C C . LYS A 1 178 ? -7.939 -11.112 15.259 1.00 75.62 178 LYS A C 1
ATOM 1406 O O . LYS A 1 178 ? -8.607 -10.911 16.273 1.00 75.62 178 LYS A O 1
ATOM 1411 N N . LYS A 1 179 ? -6.850 -11.890 15.260 1.00 70.62 179 LYS A N 1
ATOM 1412 C CA . LYS A 1 179 ? -6.332 -12.542 16.479 1.00 70.62 179 LYS A CA 1
ATOM 1413 C C . LYS A 1 179 ? -5.932 -11.517 17.540 1.00 70.62 179 LYS A C 1
ATOM 1415 O O . LYS A 1 179 ? -6.254 -11.693 18.711 1.00 70.62 179 LYS A O 1
ATOM 1420 N N . ASN A 1 180 ? -5.278 -10.431 17.131 1.00 65.50 180 ASN A N 1
ATOM 1421 C CA . ASN A 1 180 ? -4.857 -9.373 18.048 1.00 65.50 180 ASN A CA 1
ATOM 1422 C C . ASN A 1 180 ? -6.055 -8.643 18.673 1.00 65.50 180 ASN A C 1
ATOM 1424 O O . ASN A 1 180 ? -6.064 -8.447 19.887 1.00 65.50 180 ASN A O 1
ATOM 1428 N N . LYS A 1 181 ? -7.090 -8.320 17.881 1.00 68.81 181 LYS A N 1
ATOM 1429 C CA . LYS A 1 181 ? -8.341 -7.721 18.385 1.00 68.81 181 LYS A CA 1
ATOM 1430 C C . LYS A 1 181 ? -9.043 -8.640 19.400 1.00 68.81 181 LYS A C 1
ATOM 1432 O O . LYS A 1 181 ? -9.405 -8.192 20.482 1.00 68.81 181 LYS A O 1
ATOM 1437 N N . GLN A 1 182 ? -9.158 -9.940 19.106 1.00 61.69 182 GLN A N 1
ATOM 1438 C CA . GLN A 1 182 ? -9.775 -10.916 20.020 1.00 61.69 182 GLN A CA 1
ATOM 1439 C C . GLN A 1 182 ? -9.010 -11.074 21.341 1.00 61.69 182 GLN A C 1
ATOM 1441 O O . GLN A 1 182 ? -9.624 -11.125 22.405 1.00 61.69 182 GLN A O 1
ATOM 1446 N N . ASN A 1 183 ? -7.677 -11.126 21.289 1.00 57.62 183 ASN A N 1
ATOM 1447 C CA . ASN A 1 183 ? -6.849 -11.236 22.490 1.00 57.62 183 ASN A CA 1
ATOM 1448 C C . ASN A 1 183 ? -6.964 -10.001 23.395 1.00 57.62 183 ASN A C 1
ATOM 1450 O O . ASN A 1 183 ? -6.910 -10.149 24.613 1.00 57.62 183 ASN A O 1
ATOM 1454 N N . HIS A 1 184 ? -7.142 -8.809 22.816 1.00 57.03 184 HIS A N 1
ATOM 1455 C CA . HIS A 1 184 ? -7.334 -7.573 23.578 1.00 57.03 184 HIS A CA 1
ATOM 1456 C C . HIS A 1 184 ? -8.678 -7.572 24.317 1.00 57.03 184 HIS A C 1
ATOM 1458 O O . HIS A 1 184 ? -8.707 -7.392 25.528 1.00 57.03 184 HIS A O 1
ATOM 1464 N N . ILE A 1 185 ? -9.766 -7.937 23.628 1.00 56.84 185 ILE A N 1
ATOM 1465 C CA . ILE A 1 185 ? -11.104 -8.075 24.234 1.00 56.84 185 ILE A CA 1
ATOM 1466 C C . ILE A 1 185 ? -11.088 -9.088 25.393 1.00 56.84 185 ILE A C 1
ATOM 1468 O O . ILE A 1 185 ? -11.675 -8.857 26.451 1.00 56.84 185 ILE A O 1
ATOM 1472 N N . LEU A 1 186 ? -10.395 -10.218 25.215 1.00 49.38 186 LEU A N 1
ATOM 1473 C CA . LEU A 1 186 ? -10.258 -11.247 26.250 1.00 49.38 186 LEU A CA 1
ATOM 1474 C C . LEU A 1 186 ? -9.421 -10.781 27.451 1.00 49.38 186 LEU A C 1
ATOM 1476 O O . LEU A 1 186 ? -9.696 -11.212 28.571 1.00 49.38 186 LEU A O 1
ATOM 1480 N N . ALA A 1 187 ? -8.413 -9.934 27.235 1.00 48.03 187 ALA A N 1
ATOM 1481 C CA . ALA A 1 187 ? -7.620 -9.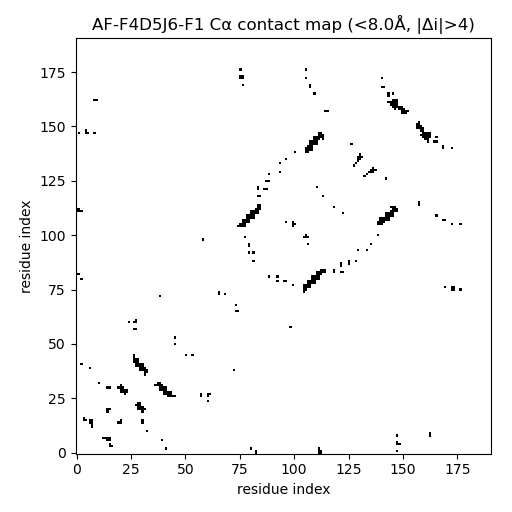342 28.308 1.00 48.03 187 ALA A CA 1
ATOM 1482 C C . ALA A 1 187 ? -8.444 -8.321 29.106 1.00 48.03 187 ALA A C 1
ATOM 1484 O O . ALA A 1 187 ? -8.486 -8.417 30.329 1.00 48.03 187 ALA A O 1
ATOM 1485 N N . ASP A 1 188 ? -9.187 -7.445 28.424 1.00 49.22 188 ASP A N 1
ATOM 1486 C CA . ASP A 1 188 ? -10.047 -6.442 29.061 1.00 49.22 188 ASP A CA 1
ATOM 1487 C C . ASP A 1 188 ? -11.171 -7.095 29.881 1.00 49.22 188 ASP A C 1
ATOM 1489 O O . ASP A 1 188 ? -11.475 -6.646 30.981 1.00 49.22 188 ASP A O 1
ATOM 1493 N N . SER A 1 189 ? -11.720 -8.226 29.415 1.00 47.75 189 SER A N 1
ATOM 1494 C CA . SER A 1 189 ? -12.764 -8.989 30.125 1.00 47.75 189 SER A CA 1
ATOM 1495 C C . SER A 1 189 ? -12.302 -9.729 31.393 1.00 47.75 189 SER A C 1
ATOM 1497 O O . SER A 1 189 ? -13.133 -10.286 32.112 1.00 47.75 189 SER A O 1
ATOM 1499 N N . LYS A 1 190 ? -10.989 -9.783 31.655 1.00 49.38 190 LYS A N 1
ATOM 1500 C CA . LYS A 1 190 ? -10.391 -10.424 32.841 1.00 49.38 190 LYS A CA 1
ATOM 1501 C C . LYS A 1 190 ? -9.903 -9.418 33.894 1.00 49.38 190 LYS A C 1
ATOM 1503 O O . LYS A 1 190 ? -9.305 -9.854 34.879 1.00 49.38 190 LYS A O 1
ATOM 1508 N N . SER A 1 191 ? -10.139 -8.125 33.671 1.00 44.06 191 SER A N 1
ATOM 1509 C CA . SER A 1 191 ? -9.738 -7.014 34.549 1.00 44.06 191 SER A CA 1
ATOM 1510 C C . SER A 1 191 ? -10.843 -6.631 35.522 1.00 44.06 191 SER A C 1
ATOM 1512 O O . SER A 1 191 ? -12.017 -6.616 35.090 1.00 44.06 191 SER A O 1
#

Nearest PDB structures (foldseek):
  7ain-assembly1_A  TM=4.844E-01  e=4.077E+00  Homo sapiens
  8amz-assembly1_W  TM=4.067E-01  e=2.666E+00  Spinacia oleracea
  8jtl-assembly1_B  TM=4.006E-01  e=5.522E+00  Arabidopsis thaliana
  9c6c-assembly1_B  TM=3.281E-01  e=2.222E+00  Bacteroidales bacterium

Organism: NCBI:txid585538

Mean predicted aligned error: 7.87 Å

InterPro domains:
  IPR006073 GTP binding domain [PF01926] (2-112)
  IPR027417 P-loop containing nucleoside triphosphate hydrolase [G3DSA:3.40.50.300] (1-178)
  IPR027417 P-loop containing nucleoside triphosphate hydrolase [SSF52540] (2-137)

Secondary structure (DSSP, 8-state):
--HHHHHHHHHTS--TTTT-SEE-SSSEEEEEETTTTEEEEEEPPPPGGGHHHHHHHHHHHHHHHHHH--TTTS---EEEEEETTSSS--HHHHHHHHHHHHTT--EEEEEES--TTTHHHHHHHHHHIIIIIS--TTTEEEEEEEB-S-EEETTEEE--BSHHHHHHHHHHHHHHHHHHHHHHHHHHTT-

Solvent-accessible surface area (backbone atoms only — not comparable to full-atom values): 11063 Å² total; per-residue (Å²): 124,60,58,54,47,40,52,18,55,76,69,73,46,80,40,67,82,68,68,66,47,45,73,76,53,99,46,36,32,39,38,77,40,79,92,77,71,43,75,48,78,46,71,54,87,79,60,83,90,52,44,70,68,49,46,55,50,44,51,49,52,50,51,58,53,55,75,68,45,52,84,91,66,52,77,53,67,44,76,49,77,41,54,42,82,45,96,64,80,54,74,61,61,52,55,52,47,52,50,34,56,76,69,70,36,46,28,33,40,33,30,25,62,59,43,85,81,73,28,57,60,48,52,52,52,43,51,46,42,45,28,66,76,68,61,39,60,85,56,54,75,46,80,40,57,29,21,63,62,63,47,74,58,96,85,43,79,43,64,64,40,40,60,69,58,48,52,54,56,47,51,54,43,46,53,53,45,52,52,54,55,52,54,48,56,57,53,61,74,74,108

Radius of gyration: 17.23 Å; Cα contacts (8 Å, |Δi|>4): 240; chains: 1; bounding box: 38×36×63 Å

Foldseek 3Di:
DCPQLLVCLVVVHNCSPVVVWDDPDPFWTWDADVVVLDIDIHGHDDDPPCPPVVLVVVLVSVVVVQVPDDPSRHALEEEQEDALPDPADDVVSLSVLVSCVVVLHAYAYEHEPDDPPVSVVRLVVRCCCVCPVSPCNPSHQYYWYFYSCWDDDPNDIDHTDGSVVVVVSVVVSNVVSVVVVVVVVVVVVVD

Sequence (191 aa):
MGKSSLINALFGQEVAKAGVGKSLTQHLEKYVDEEKGLILWDTKGIEAKDYQNTMESLKKEIEDSFKTLNEKEAIDVAYLCVKETSSRVEEREKALLSFAKEWNIPTIAVFTNTQEKAGDAFVKEAQKIINEEWGFKGFIKAYVRVNSVAYSLRGIEVPVEGLKELVDETKKCLIDAKKNKQNHILADSKS